Protein AF-A0A7C2F123-F1 (afdb_monomer)

Nearest PDB structures (foldseek):
  3g6s-assembly1_A  TM=5.477E-01  e=3.443E+00  Phocaeicola vulgatus ATCC 8482
  3lus-assembly1_A  TM=4.271E-01  e=5.851E+00  Vibrio cholerae O1 biovar El Tor str. N16961
  7qf6-assembly1_F  TM=5.229E-01  e=8.836E+00  Aspergillus fumigatus
  8h9p-assembly1_O  TM=1.910E-01  e=2.027E+00  Homo sapiens
  1xrh-assembly1_B  TM=2.991E-01  e=5.851E+00  Escherichia coli

Foldseek 3Di:
DPDDDPPDWDDDDDDPVLVVLLCVLQVDPLSSVLLVVLCRVCVVAEDEDDSLQSSLCCLAFRSADDVVDRHYYGDPVSSVLCVVPVVCVVVVNDDDPLPNSRNQFQDDPLLVLVLVVLVVVPDPPSSVVVSVLVNADLQLSVQVSVVLVVQLVVCLVPLAKAKEKEWADPVDPQGEIEIEIEHSAPDVVVQVVVQVVVQLLRCQVSQHQ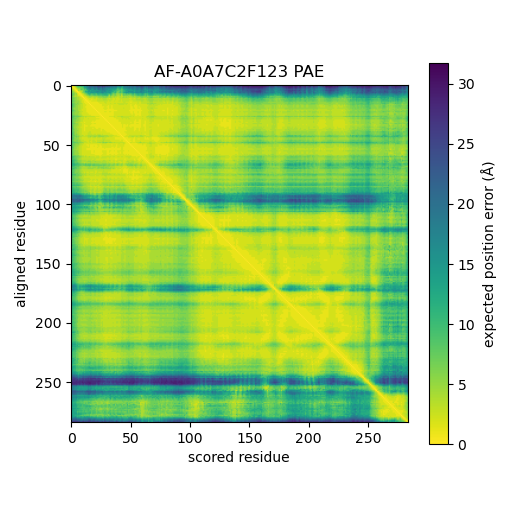KYKYFYYYNPDPGSGDDIDIDRHHHDDDPVSVVVNVVVPVDPRYHYDYSGDDFDQQDQPSRRSRHGVVVGNVPPD

pLDDT: mean 87.36, std 10.75, range [43.34, 97.25]

Solvent-accessible surface area (backbone atoms only — not comparable to full-atom values): 16331 Å² total; per-residue (Å²): 130,86,85,76,58,94,89,57,78,54,86,83,86,71,55,75,65,48,50,52,51,49,46,65,77,29,66,50,69,66,56,36,51,46,49,52,50,39,52,36,76,36,54,88,32,52,45,60,96,47,69,56,27,54,50,28,38,34,52,64,72,45,80,64,89,56,92,92,52,86,61,45,77,57,62,69,67,31,29,51,61,44,56,65,45,54,51,32,56,77,71,71,48,87,69,66,73,93,71,40,69,54,80,38,30,73,55,45,72,61,50,50,49,46,52,49,45,52,67,70,63,70,51,87,65,49,68,60,56,52,48,59,60,68,69,46,51,47,52,33,48,51,51,51,37,54,48,53,54,52,40,49,53,47,18,64,73,71,60,39,66,36,50,40,33,30,54,36,48,86,90,44,92,71,26,47,24,39,32,41,40,28,36,54,47,85,50,67,67,62,46,50,56,51,46,54,52,51,40,54,46,50,29,59,78,56,61,18,26,28,35,43,28,39,27,26,42,52,85,56,90,58,87,47,77,44,79,45,79,44,74,64,66,62,71,93,47,72,70,58,50,63,68,42,55,75,62,77,76,49,95,79,69,45,78,44,76,55,71,65,87,78,55,57,80,41,70,30,64,39,38,63,76,38,35,19,60,74,41,82,69,59,79,120

Secondary structure (DSSP, 8-state):
-----TTSPPPP---HHHHHHHHHH--SHHHHHHHHHHHHHTTTTEE-SSHHHHHHHHHHH-S---TT-S-EEPPTHHHHHHHHHHHHHHTT----GGG-TTTTSS--HHHHHHHHHHHHHT-TTHHHHHHHHHTS-HHHHHHHHHHHHHHHHHHHHH---EEEEEPPPTTSSS-EEEEEEE-SS--HHHHHHHHHHHHHHHHHHTT-SEEEEEEE-TT-SSS-SEEEEE-PPP---HHHHHHHTTTS-STT-EE--S-----TTSBPTTSSSSBGGGTGGG--

Structure (mmCIF, N/CA/C/O backbone):
data_AF-A0A7C2F123-F1
#
_entry.id   AF-A0A7C2F123-F1
#
loop_
_atom_site.group_PDB
_atom_site.id
_atom_site.type_symbol
_atom_site.label_atom_id
_atom_site.label_alt_id
_atom_site.label_comp_id
_atom_site.label_asym_id
_atom_site.label_entity_id
_atom_site.label_seq_id
_atom_site.pdbx_PDB_ins_code
_atom_site.Cartn_x
_atom_site.Cartn_y
_atom_site.Cartn_z
_atom_site.occupancy
_atom_site.B_iso_or_equiv
_atom_site.auth_seq_id
_atom_site.auth_comp_id
_atom_site.auth_asym_id
_atom_site.auth_atom_id
_atom_site.pdbx_PDB_model_num
ATOM 1 N N . MET A 1 1 ? 4.576 -19.840 -33.162 1.00 48.62 1 MET A N 1
ATOM 2 C CA . MET A 1 1 ? 4.520 -19.076 -31.897 1.00 48.62 1 MET A CA 1
ATOM 3 C C . MET A 1 1 ? 4.170 -20.064 -30.801 1.00 48.62 1 MET A C 1
ATOM 5 O O . MET A 1 1 ? 3.532 -21.056 -31.117 1.00 48.62 1 MET A O 1
ATOM 9 N N . LEU A 1 2 ? 4.642 -19.871 -29.570 1.00 56.56 2 LEU A N 1
ATOM 10 C CA . LEU A 1 2 ? 4.197 -20.704 -28.450 1.00 56.56 2 LEU A CA 1
ATOM 11 C C . LEU A 1 2 ? 2.730 -20.359 -28.162 1.00 56.56 2 LEU A C 1
ATOM 13 O O . LEU A 1 2 ? 2.435 -19.196 -27.891 1.00 56.56 2 LEU A O 1
ATOM 17 N N . ASP A 1 3 ? 1.831 -21.338 -28.258 1.00 66.44 3 ASP A N 1
ATOM 18 C CA . ASP A 1 3 ? 0.418 -21.150 -27.923 1.00 66.44 3 ASP A CA 1
ATOM 19 C C . ASP A 1 3 ? 0.284 -20.979 -26.407 1.00 66.44 3 ASP A C 1
ATOM 21 O O . ASP A 1 3 ? 0.512 -21.908 -25.628 1.00 66.44 3 ASP A O 1
ATOM 25 N N . LYS A 1 4 ? -0.052 -19.762 -25.978 1.00 73.31 4 LYS A N 1
ATOM 26 C CA . LYS A 1 4 ? -0.338 -19.447 -24.579 1.00 73.31 4 LYS A CA 1
ATOM 27 C C . LYS A 1 4 ? -1.780 -19.851 -24.267 1.00 73.31 4 LYS A C 1
ATOM 29 O O . LYS A 1 4 ? -2.702 -19.394 -24.930 1.00 73.31 4 LYS A O 1
ATOM 34 N N . GLN A 1 5 ? -1.980 -20.663 -23.231 1.00 75.19 5 GLN A N 1
ATOM 35 C CA . GLN A 1 5 ? -3.321 -20.912 -22.691 1.00 75.19 5 GLN A CA 1
ATOM 36 C C . GLN A 1 5 ? -3.832 -19.665 -21.951 1.00 75.19 5 GLN A C 1
ATOM 38 O O . GLN A 1 5 ? -3.055 -19.030 -21.237 1.00 75.19 5 GLN A O 1
ATOM 43 N N . ASP A 1 6 ? -5.131 -19.366 -22.044 1.00 71.81 6 ASP A N 1
ATOM 44 C CA . ASP A 1 6 ? -5.751 -18.147 -21.483 1.00 71.81 6 ASP A CA 1
ATOM 45 C C . ASP A 1 6 ? -5.426 -17.900 -19.996 1.00 71.81 6 ASP A C 1
ATOM 47 O O . ASP A 1 6 ? -5.279 -16.759 -19.566 1.00 71.81 6 ASP A O 1
ATOM 51 N N . ASN A 1 7 ? -5.245 -18.968 -19.211 1.00 73.62 7 ASN A N 1
ATOM 52 C CA . ASN A 1 7 ? -4.974 -18.888 -17.771 1.00 73.62 7 ASN A CA 1
ATOM 53 C C . ASN A 1 7 ? -3.483 -18.854 -17.395 1.00 73.62 7 ASN A C 1
ATOM 55 O O . ASN A 1 7 ? -3.158 -18.820 -16.207 1.00 73.62 7 ASN A O 1
ATOM 59 N N . GLN A 1 8 ? -2.558 -18.907 -18.356 1.00 77.56 8 GLN A N 1
ATOM 60 C CA . GLN A 1 8 ? -1.130 -18.842 -18.046 1.00 77.56 8 GLN A CA 1
ATOM 61 C C . GLN A 1 8 ? -0.659 -17.387 -17.905 1.00 77.56 8 GLN A C 1
ATOM 63 O O . GLN A 1 8 ? -1.069 -16.527 -18.687 1.00 77.56 8 GLN A O 1
ATOM 68 N N . PRO A 1 9 ? 0.223 -17.070 -16.940 1.00 79.12 9 PRO A N 1
ATOM 69 C CA . PRO A 1 9 ? 0.828 -15.746 -16.861 1.00 79.12 9 PRO A CA 1
ATOM 70 C C . PRO A 1 9 ? 1.669 -15.467 -18.109 1.00 79.12 9 PRO A C 1
ATOM 72 O O . PRO A 1 9 ? 2.116 -16.378 -18.806 1.00 79.12 9 PRO A O 1
ATOM 75 N N . PHE A 1 10 ? 1.873 -14.193 -18.432 1.00 83.62 10 PHE A N 1
ATOM 76 C CA . PHE A 1 10 ? 2.863 -13.845 -19.446 1.00 83.62 10 PHE A CA 1
ATOM 77 C C . PHE A 1 10 ? 4.285 -14.108 -18.929 1.00 83.62 10 PHE A C 1
ATOM 79 O O . PHE A 1 10 ? 4.543 -13.869 -17.746 1.00 83.62 10 PHE A O 1
ATOM 86 N N . PRO A 1 11 ? 5.212 -14.592 -19.777 1.00 86.12 11 PRO A N 1
ATOM 87 C CA . PRO A 1 11 ? 6.606 -14.712 -19.382 1.00 86.12 11 PRO A CA 1
ATOM 88 C C . PRO A 1 11 ? 7.208 -13.316 -19.222 1.00 86.12 11 PRO A C 1
ATOM 90 O O . PRO A 1 11 ? 7.059 -12.474 -20.102 1.00 86.12 11 PRO A O 1
ATOM 93 N N . LEU A 1 12 ? 7.920 -13.076 -18.124 1.00 90.31 12 LEU A N 1
ATOM 94 C CA . LEU A 1 12 ? 8.757 -11.889 -17.985 1.00 90.31 12 LEU A CA 1
ATOM 95 C C . LEU A 1 12 ? 10.155 -12.215 -18.516 1.00 90.31 12 LEU A C 1
ATOM 97 O O . LEU A 1 12 ? 10.804 -13.137 -18.021 1.00 90.31 12 LEU A O 1
ATOM 101 N N . VAL A 1 13 ? 10.603 -11.473 -19.525 1.00 89.81 13 VAL A N 1
ATOM 102 C CA . VAL A 1 13 ? 11.934 -11.628 -20.121 1.00 89.81 13 VAL A CA 1
ATOM 103 C C . VAL A 1 13 ? 12.786 -10.446 -19.684 1.00 89.81 13 VAL A C 1
ATOM 105 O O . VAL A 1 13 ? 12.429 -9.306 -19.955 1.00 89.81 13 VAL A O 1
ATOM 108 N N . LEU A 1 14 ? 13.893 -10.733 -19.002 1.00 93.75 14 LEU A N 1
ATOM 109 C CA . LEU A 1 14 ? 14.847 -9.742 -18.510 1.00 93.75 14 LEU A CA 1
ATOM 110 C C . LEU A 1 14 ? 16.245 -10.133 -18.969 1.00 93.75 14 LEU A C 1
ATOM 112 O O . LEU A 1 14 ? 16.623 -11.306 -18.880 1.00 93.75 14 LEU A O 1
ATOM 116 N N . THR A 1 15 ? 17.035 -9.158 -19.408 1.00 96.12 15 THR A N 1
ATOM 117 C CA . THR A 1 15 ? 18.483 -9.341 -19.482 1.00 96.12 15 THR A CA 1
ATOM 118 C C . THR A 1 15 ? 19.086 -9.302 -18.075 1.00 96.12 15 THR A C 1
ATOM 120 O O . THR A 1 15 ? 18.450 -8.883 -17.105 1.00 96.12 15 THR A O 1
ATOM 123 N N . ILE A 1 16 ? 20.348 -9.718 -17.946 1.00 96.31 16 ILE A N 1
ATOM 124 C CA . ILE A 1 16 ? 21.064 -9.599 -16.669 1.00 96.31 16 ILE A CA 1
ATOM 125 C C . ILE A 1 16 ? 21.223 -8.133 -16.229 1.00 96.31 16 ILE A C 1
ATOM 127 O O . ILE A 1 16 ? 21.225 -7.856 -15.033 1.00 96.31 16 ILE A O 1
ATOM 131 N N . PHE A 1 17 ? 21.300 -7.199 -17.183 1.00 94.75 17 PHE A N 1
ATOM 132 C CA . PHE A 1 17 ? 21.412 -5.766 -16.910 1.00 94.75 17 PHE A CA 1
ATOM 133 C C . PHE A 1 17 ? 20.086 -5.179 -16.422 1.00 94.75 17 PHE A C 1
ATOM 135 O O . PHE A 1 17 ? 20.077 -4.417 -15.458 1.00 94.75 17 PHE A O 1
ATOM 142 N N . ASP A 1 18 ? 18.964 -5.599 -17.014 1.00 96.25 18 ASP A N 1
ATOM 143 C CA . ASP A 1 18 ? 17.636 -5.217 -16.521 1.00 96.25 18 ASP A CA 1
ATOM 144 C C . ASP A 1 18 ? 17.446 -5.705 -15.086 1.00 96.25 18 ASP A C 1
ATOM 146 O O . ASP A 1 18 ? 17.005 -4.954 -14.221 1.00 96.25 18 ASP A O 1
ATOM 150 N N . LEU A 1 19 ? 17.839 -6.953 -14.805 1.00 96.06 19 LEU A N 1
ATOM 151 C CA . LEU A 1 19 ? 17.753 -7.512 -13.461 1.00 96.06 19 LEU A CA 1
ATOM 152 C C . LEU A 1 19 ? 18.608 -6.729 -12.452 1.00 96.06 19 LEU A C 1
ATOM 154 O O . LEU A 1 19 ? 18.144 -6.498 -11.336 1.00 96.06 19 LEU A O 1
ATOM 158 N N . GLU A 1 20 ? 19.817 -6.299 -12.833 1.00 95.44 20 GLU A N 1
ATOM 159 C CA . GLU A 1 20 ? 20.672 -5.441 -11.999 1.00 95.44 20 GLU A CA 1
ATOM 160 C C . GLU A 1 20 ? 19.972 -4.114 -11.673 1.00 95.44 20 GLU A C 1
ATOM 162 O O . GLU A 1 20 ? 19.911 -3.731 -10.505 1.00 95.44 20 GLU A O 1
ATOM 167 N N . LEU A 1 21 ? 19.385 -3.443 -12.670 1.00 95.38 21 LEU A N 1
ATOM 168 C CA . LEU A 1 21 ? 18.669 -2.179 -12.471 1.00 95.38 21 LEU A CA 1
ATOM 169 C C . LEU A 1 21 ? 17.415 -2.352 -11.607 1.00 95.38 21 LEU A C 1
ATOM 171 O O . LEU A 1 21 ? 17.203 -1.589 -10.662 1.00 95.38 21 LEU A O 1
ATOM 175 N N . VAL A 1 22 ? 16.594 -3.367 -11.886 1.00 96.31 22 VAL A N 1
ATOM 176 C CA . VAL A 1 22 ? 15.377 -3.645 -11.110 1.00 96.31 22 VAL A CA 1
ATOM 177 C C . VAL A 1 22 ? 15.744 -3.948 -9.655 1.00 96.31 22 VAL A C 1
ATOM 179 O O . VAL A 1 22 ? 15.134 -3.383 -8.752 1.00 96.31 22 VAL A O 1
ATOM 182 N N . ALA A 1 23 ? 16.766 -4.773 -9.408 1.00 95.38 23 ALA A N 1
ATOM 183 C CA . ALA A 1 23 ? 17.226 -5.088 -8.055 1.00 95.38 23 ALA A CA 1
ATOM 184 C C . ALA A 1 23 ? 17.880 -3.889 -7.343 1.00 95.38 23 ALA A C 1
ATOM 186 O O . ALA A 1 23 ? 17.787 -3.781 -6.121 1.00 95.38 23 ALA A O 1
ATOM 187 N N . HIS A 1 24 ? 18.522 -2.983 -8.088 1.00 93.19 24 HIS A N 1
ATOM 188 C CA . HIS A 1 24 ? 19.093 -1.748 -7.544 1.00 93.19 24 HIS A CA 1
ATOM 189 C C . HIS A 1 24 ? 18.006 -0.804 -7.024 1.00 93.19 24 HIS A C 1
ATOM 191 O O . HIS A 1 24 ? 18.084 -0.339 -5.888 1.00 93.19 24 HIS A O 1
ATOM 197 N N . TYR A 1 25 ? 16.979 -0.538 -7.836 1.00 93.00 25 TYR A N 1
ATOM 198 C CA . TYR A 1 25 ? 15.919 0.413 -7.484 1.00 93.00 25 TYR A CA 1
ATOM 199 C C . TYR A 1 25 ? 14.821 -0.179 -6.598 1.00 93.00 25 TYR A C 1
ATOM 201 O O . TYR A 1 25 ? 14.231 0.540 -5.794 1.00 93.00 25 TYR A O 1
ATOM 209 N N . LEU A 1 26 ? 14.542 -1.475 -6.734 1.00 94.44 26 LEU A N 1
ATOM 210 C CA . LEU A 1 26 ? 13.543 -2.208 -5.958 1.00 94.44 26 LEU A CA 1
ATOM 211 C C . LEU A 1 26 ? 14.253 -3.227 -5.064 1.00 94.44 26 LEU A C 1
ATOM 213 O O . LEU A 1 26 ? 14.091 -4.438 -5.199 1.00 94.44 26 LEU A O 1
ATOM 217 N N . ASN A 1 27 ? 15.093 -2.715 -4.168 1.00 92.06 27 ASN A N 1
ATOM 218 C CA . ASN A 1 27 ? 15.935 -3.528 -3.291 1.00 92.06 27 ASN A CA 1
ATOM 219 C C . ASN A 1 27 ? 15.152 -4.256 -2.182 1.00 92.06 27 ASN A C 1
ATOM 221 O O . ASN A 1 27 ? 15.641 -5.236 -1.617 1.00 92.06 27 ASN A O 1
ATOM 225 N N . ASP A 1 28 ? 13.938 -3.802 -1.873 1.00 93.44 28 ASP A N 1
ATOM 226 C CA . ASP A 1 28 ? 13.006 -4.533 -1.030 1.00 93.44 28 ASP A CA 1
ATOM 227 C C . ASP A 1 28 ? 12.353 -5.675 -1.832 1.00 93.44 28 ASP A C 1
ATOM 229 O O . ASP A 1 28 ? 11.757 -5.430 -2.886 1.00 93.44 28 ASP A O 1
ATOM 233 N N . PRO A 1 29 ? 12.392 -6.928 -1.338 1.00 94.69 29 PRO A N 1
ATOM 234 C CA . PRO A 1 29 ? 11.840 -8.067 -2.066 1.00 94.69 29 PRO A CA 1
ATOM 235 C C . PRO A 1 29 ? 10.353 -7.932 -2.415 1.00 94.69 29 PRO A C 1
ATOM 237 O O . PRO A 1 29 ? 9.914 -8.485 -3.422 1.00 94.69 29 PRO A O 1
ATOM 240 N N . TYR A 1 30 ? 9.560 -7.216 -1.611 1.00 95.44 30 TYR A N 1
ATOM 241 C CA . TYR A 1 30 ? 8.138 -7.036 -1.894 1.00 95.44 30 TYR A CA 1
ATOM 242 C C . TYR A 1 30 ? 7.910 -5.998 -2.986 1.00 95.44 30 TYR A C 1
ATOM 244 O O . TYR A 1 30 ? 7.030 -6.209 -3.816 1.00 95.44 30 TYR A O 1
ATOM 252 N N . ASP A 1 31 ? 8.708 -4.932 -3.037 1.00 94.38 31 ASP A N 1
ATOM 253 C CA . ASP A 1 31 ? 8.674 -3.972 -4.145 1.00 94.38 31 ASP A CA 1
ATOM 254 C C . ASP A 1 31 ? 9.108 -4.634 -5.464 1.00 94.38 31 ASP A C 1
ATOM 256 O O . ASP A 1 31 ? 8.435 -4.473 -6.486 1.00 94.38 31 ASP A O 1
ATOM 260 N N . PHE A 1 32 ? 10.161 -5.463 -5.431 1.00 96.62 32 PHE A N 1
ATOM 261 C CA . PHE A 1 32 ? 10.601 -6.252 -6.586 1.00 96.62 32 PHE A CA 1
ATOM 262 C C . PHE A 1 32 ? 9.497 -7.195 -7.082 1.00 96.62 32 PHE A C 1
ATOM 264 O O . PHE A 1 32 ? 9.127 -7.185 -8.257 1.00 96.62 32 PHE A O 1
ATOM 271 N N . LEU A 1 33 ? 8.934 -8.015 -6.186 1.00 96.31 33 LEU A N 1
ATOM 272 C CA . LEU A 1 33 ? 7.890 -8.974 -6.552 1.00 96.31 33 LEU A CA 1
ATOM 273 C C . LEU A 1 33 ? 6.607 -8.270 -7.009 1.00 96.31 33 LEU A C 1
ATOM 275 O O . LEU A 1 33 ? 5.920 -8.772 -7.900 1.00 96.31 33 LEU A O 1
ATOM 279 N N . TYR A 1 34 ? 6.295 -7.105 -6.440 1.00 96.38 34 TYR A N 1
ATOM 280 C CA . TYR A 1 34 ? 5.177 -6.283 -6.883 1.00 96.38 34 TYR A CA 1
ATOM 281 C C . TYR A 1 34 ? 5.384 -5.804 -8.320 1.00 96.38 34 TYR A C 1
ATOM 283 O O . TYR A 1 34 ? 4.480 -5.940 -9.144 1.00 96.38 34 TYR A O 1
ATOM 291 N N . TYR A 1 35 ? 6.580 -5.314 -8.657 1.00 96.50 35 TYR A N 1
ATOM 292 C CA . TYR A 1 35 ? 6.923 -4.928 -10.025 1.00 96.50 35 TYR A CA 1
ATOM 293 C C . TYR A 1 35 ? 6.785 -6.092 -11.009 1.00 96.50 35 TYR A C 1
ATOM 295 O O . TYR A 1 35 ? 6.095 -5.956 -12.020 1.00 96.50 35 TYR A O 1
ATOM 303 N N . VAL A 1 36 ? 7.345 -7.260 -10.674 1.00 95.75 36 VAL A N 1
ATOM 304 C CA . VAL A 1 36 ? 7.207 -8.481 -11.484 1.00 95.75 36 VAL A CA 1
ATOM 305 C C . VAL A 1 36 ? 5.734 -8.835 -11.693 1.00 95.75 36 VAL A C 1
ATOM 307 O O . VAL A 1 36 ? 5.320 -9.096 -12.824 1.00 95.75 36 VAL A O 1
ATOM 310 N N . ARG A 1 37 ? 4.913 -8.783 -10.634 1.00 94.88 37 ARG A N 1
ATOM 311 C CA . ARG A 1 37 ? 3.468 -9.019 -10.738 1.00 94.88 37 ARG A CA 1
ATOM 312 C C . ARG A 1 37 ? 2.812 -8.031 -11.705 1.00 94.88 37 ARG A C 1
ATOM 314 O O . ARG A 1 37 ? 2.071 -8.468 -12.582 1.00 94.88 37 ARG A O 1
ATOM 321 N N . GLN A 1 38 ? 3.098 -6.730 -11.593 1.00 94.31 38 GLN A N 1
ATOM 322 C CA . GLN A 1 38 ? 2.532 -5.725 -12.501 1.00 94.31 38 GLN A CA 1
ATOM 323 C C . GLN A 1 38 ? 2.945 -5.976 -13.953 1.00 94.31 38 GLN A C 1
ATOM 325 O O . GLN A 1 38 ? 2.101 -5.911 -14.844 1.00 94.31 38 GLN A O 1
ATOM 330 N N . ARG A 1 39 ? 4.217 -6.303 -14.204 1.00 94.62 39 ARG A N 1
ATOM 331 C CA . ARG A 1 39 ? 4.719 -6.589 -15.553 1.00 94.62 39 ARG A CA 1
ATOM 332 C C . ARG A 1 39 ? 4.032 -7.789 -16.189 1.00 94.62 39 ARG A C 1
ATOM 334 O O . ARG A 1 39 ? 3.654 -7.713 -17.353 1.00 94.62 39 ARG A O 1
ATOM 341 N N . ILE A 1 40 ? 3.824 -8.857 -15.421 1.00 92.75 40 ILE A N 1
ATOM 342 C CA . ILE A 1 40 ? 3.130 -10.062 -15.886 1.00 92.75 40 ILE A CA 1
ATOM 343 C C . ILE A 1 40 ? 1.646 -9.777 -16.149 1.00 92.75 40 ILE A C 1
ATOM 345 O O . ILE A 1 40 ? 1.126 -10.189 -17.184 1.00 92.75 40 ILE A O 1
ATOM 349 N N . LEU A 1 41 ? 0.955 -9.086 -15.234 1.00 90.12 41 LEU A N 1
ATOM 350 C CA . LEU A 1 41 ? -0.487 -8.827 -15.346 1.00 90.12 41 LEU A CA 1
ATOM 351 C C . LEU A 1 41 ? -0.834 -7.798 -16.427 1.00 90.12 41 LEU A C 1
ATOM 353 O O . LEU A 1 41 ? -1.903 -7.877 -17.025 1.00 90.12 41 LEU A O 1
ATOM 357 N N . LEU A 1 42 ? 0.047 -6.826 -16.663 1.00 91.69 42 LEU A N 1
ATOM 358 C CA . LEU A 1 42 ? -0.219 -5.674 -17.528 1.00 91.69 42 LEU A CA 1
ATOM 359 C C . LEU A 1 42 ? 0.626 -5.683 -18.807 1.00 91.69 42 LEU A C 1
ATOM 361 O O . LEU A 1 42 ? 0.748 -4.648 -19.458 1.00 91.69 42 LEU A O 1
ATOM 365 N N . MET A 1 43 ? 1.186 -6.838 -19.183 1.00 89.31 43 MET A N 1
ATOM 366 C CA . MET A 1 43 ? 2.019 -6.983 -20.384 1.00 89.31 43 MET A CA 1
ATOM 367 C C . MET A 1 43 ? 1.302 -6.556 -21.674 1.00 89.31 43 MET A C 1
ATOM 369 O O . MET A 1 43 ? 1.908 -5.968 -22.573 1.00 89.31 43 MET A O 1
ATOM 373 N N . ASP A 1 44 ? 0.004 -6.837 -21.772 1.00 88.94 44 ASP A N 1
ATOM 374 C CA . ASP A 1 44 ? -0.788 -6.453 -22.941 1.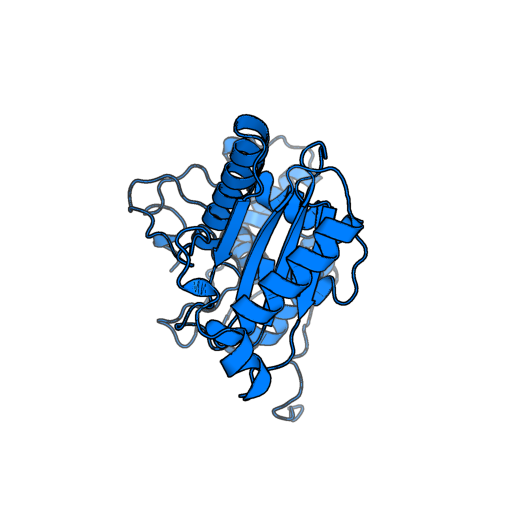00 88.94 44 ASP A CA 1
ATOM 375 C C . ASP A 1 44 ? -1.294 -5.014 -22.894 1.00 88.94 44 ASP A C 1
ATOM 377 O O . ASP A 1 44 ? -1.638 -4.458 -23.932 1.00 88.94 44 ASP A O 1
ATOM 381 N N . TYR A 1 45 ? -1.275 -4.399 -21.714 1.00 93.38 45 TYR A N 1
ATOM 382 C CA . TYR A 1 45 ? -1.802 -3.061 -21.487 1.00 93.38 45 TYR A CA 1
ATOM 383 C C . TYR A 1 45 ? -0.736 -1.975 -21.665 1.00 93.38 45 TYR A C 1
ATOM 385 O O . TYR A 1 45 ? -0.955 -1.009 -22.389 1.00 93.38 45 TYR A O 1
ATOM 393 N N . PHE A 1 46 ? 0.422 -2.128 -21.018 1.00 95.06 46 PHE A N 1
ATOM 394 C CA . PHE A 1 46 ? 1.543 -1.201 -21.160 1.00 95.06 46 PHE A CA 1
ATOM 395 C C . PHE A 1 46 ? 2.494 -1.680 -22.255 1.00 95.06 46 PHE A C 1
ATOM 397 O O . PHE A 1 46 ? 2.908 -2.839 -22.243 1.00 95.06 46 PHE A O 1
ATOM 404 N N . LYS A 1 47 ? 2.873 -0.781 -23.165 1.00 94.81 47 LYS A N 1
ATOM 405 C CA . LYS A 1 47 ? 3.822 -1.031 -24.254 1.00 94.81 47 LYS A CA 1
ATOM 406 C C . LYS A 1 47 ? 5.006 -0.078 -24.145 1.00 94.81 47 LYS A C 1
ATOM 408 O O . LYS A 1 47 ? 4.818 1.125 -24.042 1.00 94.81 47 LYS A O 1
ATOM 413 N N . ALA A 1 48 ? 6.208 -0.625 -24.165 1.00 95.06 48 ALA A N 1
ATOM 414 C CA . ALA A 1 48 ? 7.470 0.097 -24.207 1.00 95.06 48 ALA A CA 1
ATOM 415 C C . ALA A 1 48 ? 8.526 -0.787 -24.877 1.00 95.06 48 ALA A C 1
ATOM 417 O O . ALA A 1 48 ? 8.394 -2.017 -24.860 1.00 95.06 48 ALA A O 1
ATOM 418 N N . ASP A 1 49 ? 9.557 -0.153 -25.430 1.00 91.44 49 ASP A N 1
ATOM 419 C CA . ASP A 1 49 ? 10.588 -0.826 -26.226 1.00 91.44 49 ASP A CA 1
ATOM 420 C C . ASP A 1 49 ? 11.567 -1.643 -25.367 1.00 91.44 49 ASP A C 1
ATOM 422 O O . ASP A 1 49 ? 12.016 -2.710 -25.782 1.00 91.44 49 ASP A O 1
ATOM 426 N N . GLU A 1 50 ? 11.868 -1.173 -24.152 1.00 94.31 50 GLU A N 1
ATOM 427 C CA . GLU A 1 50 ? 12.890 -1.750 -23.271 1.00 94.31 50 GLU A CA 1
ATOM 428 C C . GLU A 1 50 ? 12.419 -1.810 -21.811 1.00 94.31 50 GLU A C 1
ATOM 430 O O . GLU A 1 50 ? 11.608 -0.992 -21.366 1.00 94.31 50 GLU A O 1
ATOM 435 N N . GLU A 1 51 ? 12.947 -2.758 -21.027 1.00 96.19 51 GLU A N 1
ATOM 436 C CA . GLU A 1 51 ? 12.535 -2.941 -19.628 1.00 96.19 51 GLU A CA 1
ATOM 437 C C . GLU A 1 51 ? 12.878 -1.730 -18.746 1.00 96.19 51 GLU A C 1
ATOM 439 O O . GLU A 1 51 ? 12.093 -1.365 -17.869 1.00 96.19 51 GLU A O 1
ATOM 444 N N . ILE A 1 52 ? 13.987 -1.039 -19.027 1.00 95.88 52 ILE A N 1
ATOM 445 C CA . ILE A 1 52 ? 14.358 0.210 -18.348 1.00 95.88 52 ILE A CA 1
ATOM 446 C C . ILE A 1 52 ? 13.264 1.288 -18.462 1.00 95.88 52 ILE A C 1
ATOM 448 O O . ILE A 1 52 ? 13.042 2.039 -17.514 1.00 95.88 52 ILE A O 1
ATOM 452 N N . VAL A 1 53 ? 12.514 1.326 -19.571 1.00 96.25 53 VAL A N 1
ATOM 453 C CA . VAL A 1 53 ? 11.398 2.265 -19.760 1.00 96.25 53 VAL A CA 1
ATOM 454 C C . VAL A 1 53 ? 10.229 1.898 -18.837 1.00 96.25 53 VAL A C 1
ATOM 456 O O . VAL A 1 53 ? 9.683 2.770 -18.155 1.00 96.25 53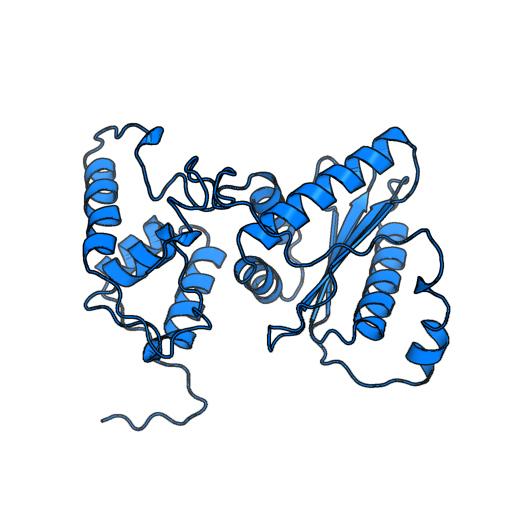 VAL A O 1
ATOM 459 N N . TYR A 1 54 ? 9.881 0.608 -18.741 1.00 96.88 54 TYR A N 1
ATOM 460 C CA . TYR A 1 54 ? 8.854 0.132 -17.804 1.00 96.88 54 TYR A CA 1
ATOM 461 C C . TYR A 1 54 ? 9.247 0.383 -16.344 1.00 96.88 54 TYR A C 1
ATOM 463 O O . TYR A 1 54 ? 8.406 0.815 -15.550 1.00 96.88 54 TYR A O 1
ATOM 471 N N . LEU A 1 55 ? 10.512 0.144 -15.986 1.00 96.44 55 LEU A N 1
ATOM 472 C CA . LEU A 1 55 ? 11.025 0.389 -14.641 1.00 96.44 55 LEU A CA 1
ATOM 473 C C . LEU A 1 55 ? 10.994 1.884 -14.312 1.00 96.44 55 LEU A C 1
ATOM 475 O O . LEU A 1 55 ? 10.485 2.264 -13.258 1.00 96.44 55 LEU A O 1
ATOM 479 N N . GLY A 1 56 ? 11.457 2.741 -15.225 1.00 95.00 56 GLY A N 1
ATOM 480 C CA . GLY A 1 56 ? 11.427 4.195 -15.057 1.00 95.00 56 GLY A CA 1
ATOM 481 C C . GLY A 1 56 ? 10.006 4.716 -14.852 1.00 95.00 56 GLY A C 1
ATOM 482 O O . GLY A 1 56 ? 9.745 5.480 -13.918 1.00 95.00 56 GLY A O 1
ATOM 483 N N . TYR A 1 57 ? 9.053 4.222 -15.645 1.00 94.25 57 TYR A N 1
ATOM 484 C CA . TYR A 1 57 ? 7.639 4.545 -15.472 1.00 94.25 57 TYR A CA 1
ATOM 485 C C . TYR A 1 57 ? 7.079 4.020 -14.149 1.00 94.25 57 TYR A C 1
ATOM 487 O O . TYR A 1 57 ? 6.324 4.716 -13.472 1.00 94.25 57 TYR A O 1
ATOM 495 N N . HIS A 1 58 ? 7.460 2.813 -13.725 1.00 94.06 58 HIS A N 1
ATOM 496 C CA . HIS A 1 58 ? 7.036 2.273 -12.436 1.00 94.06 58 HIS A CA 1
ATOM 497 C C . HIS A 1 58 ? 7.528 3.124 -11.258 1.00 94.06 58 HIS A C 1
ATOM 499 O O . HIS A 1 58 ? 6.775 3.363 -10.311 1.00 94.06 58 HIS A O 1
ATOM 505 N N . LEU A 1 59 ? 8.778 3.578 -11.303 1.00 92.12 59 LEU A N 1
ATOM 506 C CA . LEU A 1 59 ? 9.365 4.422 -10.265 1.00 92.12 59 LEU A CA 1
ATOM 507 C C . LEU A 1 59 ? 8.706 5.805 -10.233 1.00 92.12 59 LEU A C 1
ATOM 509 O O . LEU A 1 59 ? 8.403 6.323 -9.157 1.00 92.12 59 LEU A O 1
ATOM 513 N N . ASP A 1 60 ? 8.405 6.373 -11.401 1.00 88.44 60 ASP A N 1
ATOM 514 C CA . ASP A 1 60 ? 7.759 7.677 -11.492 1.00 88.44 60 ASP A CA 1
ATOM 515 C C . ASP A 1 60 ? 6.262 7.610 -11.137 1.00 88.44 60 ASP A C 1
ATOM 517 O O . ASP A 1 60 ? 5.785 8.292 -10.227 1.00 88.44 60 ASP A O 1
ATOM 521 N N . SER A 1 61 ? 5.502 6.769 -11.829 1.00 85.88 61 SER A N 1
ATOM 522 C CA . SER A 1 61 ? 4.036 6.809 -11.848 1.00 85.88 61 SER A CA 1
ATOM 523 C C . SER A 1 61 ? 3.349 5.521 -11.379 1.00 85.88 61 SER A C 1
ATOM 525 O O . SER A 1 61 ? 2.138 5.541 -11.177 1.00 85.88 61 SER A O 1
ATOM 527 N N . LYS A 1 62 ? 4.115 4.452 -11.104 1.00 88.75 62 LYS A N 1
ATOM 528 C CA . LYS A 1 62 ? 3.642 3.071 -10.888 1.00 88.75 62 LYS A CA 1
ATOM 529 C C . LYS A 1 62 ? 2.921 2.516 -12.123 1.00 88.75 62 LYS A C 1
ATOM 531 O O . LYS A 1 62 ? 2.206 3.203 -12.842 1.00 88.75 62 LYS A O 1
ATOM 536 N N . LEU A 1 63 ? 3.109 1.223 -12.383 1.00 92.00 63 LEU A N 1
ATOM 537 C CA . LEU A 1 63 ? 2.411 0.519 -13.466 1.00 92.00 63 LEU A CA 1
ATOM 538 C C . LEU A 1 63 ? 0.979 0.188 -13.024 1.00 92.00 63 LEU A C 1
ATOM 540 O O . LEU A 1 63 ? 0.673 -0.963 -12.725 1.00 92.00 63 LEU A O 1
ATOM 544 N N . TRP A 1 64 ? 0.115 1.195 -12.933 1.00 88.56 64 TRP A N 1
ATOM 545 C CA . TRP A 1 64 ? -1.305 1.041 -12.612 1.00 88.56 64 TRP A CA 1
ATOM 546 C C . TRP A 1 64 ? -2.167 1.254 -13.845 1.00 88.56 64 TRP A C 1
ATOM 548 O O . TRP A 1 64 ? -1.928 2.175 -14.621 1.00 88.56 64 TRP A O 1
ATOM 558 N N . LYS A 1 65 ? -3.192 0.417 -14.021 1.00 86.31 65 LYS A N 1
ATOM 559 C CA . LYS A 1 65 ? -4.118 0.561 -15.145 1.00 86.31 65 LYS A CA 1
ATOM 560 C C . LYS A 1 65 ? -4.801 1.931 -15.083 1.00 86.31 65 LYS A C 1
ATOM 562 O O . LYS A 1 65 ? -5.283 2.329 -14.024 1.00 86.31 65 LYS A O 1
ATOM 567 N N . LEU A 1 66 ? -4.860 2.623 -16.218 1.00 85.62 66 LEU A N 1
ATOM 568 C CA . LEU A 1 66 ? -5.565 3.893 -16.350 1.00 85.62 66 LEU A CA 1
ATOM 569 C C . LEU A 1 66 ? -6.978 3.582 -16.872 1.00 85.62 66 LEU A C 1
ATOM 571 O O . LEU A 1 66 ? -7.100 3.108 -17.997 1.00 85.62 66 LEU A O 1
ATOM 575 N N . PRO A 1 67 ? -8.051 3.791 -16.086 1.00 77.56 67 PRO A N 1
ATOM 576 C CA . PRO A 1 67 ? -9.389 3.304 -16.444 1.00 77.56 67 PRO A CA 1
ATOM 577 C C . PRO A 1 67 ? -9.951 3.852 -17.762 1.00 77.56 67 PRO A C 1
ATOM 579 O O . PRO A 1 67 ? -10.836 3.236 -18.343 1.00 77.56 67 PRO A O 1
ATOM 582 N N . GLU A 1 68 ? -9.459 5.007 -18.213 1.00 84.62 68 GLU A N 1
ATOM 583 C CA . GLU A 1 68 ? -9.931 5.703 -19.416 1.00 84.62 68 GLU A CA 1
ATOM 584 C C . GLU A 1 68 ? -9.278 5.202 -20.714 1.00 84.62 68 GLU A C 1
ATOM 586 O O . GLU A 1 68 ? -9.647 5.658 -21.794 1.00 84.62 68 GLU A O 1
ATOM 591 N N . TYR A 1 69 ? -8.320 4.274 -20.624 1.00 87.88 69 TYR A N 1
ATOM 592 C CA . TYR A 1 69 ? -7.545 3.797 -21.765 1.00 87.88 69 TYR A CA 1
ATOM 593 C C . TYR A 1 69 ? -7.571 2.269 -21.844 1.00 87.88 69 TYR A C 1
ATOM 595 O O . TYR A 1 69 ? -7.581 1.576 -20.828 1.00 87.88 69 TYR A O 1
ATOM 603 N N . ASP A 1 70 ? -7.542 1.740 -23.067 1.00 90.25 70 ASP A N 1
ATOM 604 C CA . ASP A 1 70 ? -7.455 0.295 -23.320 1.00 90.25 70 ASP A CA 1
ATOM 605 C C . ASP A 1 70 ? -6.003 -0.201 -23.379 1.00 90.25 70 ASP A C 1
ATOM 607 O O . ASP A 1 70 ? -5.722 -1.363 -23.087 1.00 90.25 70 ASP A O 1
ATOM 611 N N . MET A 1 71 ? -5.079 0.692 -23.739 1.00 92.56 71 MET A N 1
ATOM 612 C CA . MET A 1 71 ? -3.646 0.445 -23.860 1.00 92.56 71 MET A CA 1
ATOM 613 C C . MET A 1 71 ? -2.883 1.754 -23.626 1.00 92.56 71 MET A C 1
ATOM 615 O O . MET A 1 71 ? -3.390 2.833 -23.933 1.00 92.56 71 MET A O 1
ATOM 619 N N . VAL A 1 72 ? -1.656 1.662 -23.114 1.00 94.44 72 VAL A N 1
ATOM 620 C CA . VAL A 1 72 ? -0.759 2.802 -22.887 1.00 94.44 72 VAL A CA 1
ATOM 621 C C . VAL A 1 72 ? 0.604 2.506 -23.501 1.00 94.44 72 VAL A C 1
ATOM 623 O O . VAL A 1 72 ? 1.236 1.509 -23.155 1.00 94.44 72 VAL A O 1
ATOM 626 N N . SER A 1 73 ? 1.072 3.387 -24.385 1.00 95.44 73 SER A N 1
ATOM 627 C CA . SER A 1 73 ? 2.461 3.391 -24.851 1.00 95.44 73 SER A CA 1
ATOM 628 C C . SER A 1 73 ? 3.283 4.293 -23.938 1.00 95.44 73 SER A C 1
ATOM 630 O O . SER A 1 73 ? 2.926 5.450 -23.748 1.00 95.44 73 SER A O 1
ATOM 632 N N . ILE A 1 74 ? 4.363 3.772 -23.370 1.00 95.44 74 ILE A N 1
ATOM 633 C CA . ILE A 1 74 ? 5.242 4.498 -22.457 1.00 95.44 74 ILE A CA 1
ATOM 634 C C . ILE A 1 74 ? 6.373 5.128 -23.271 1.00 95.44 74 ILE A C 1
ATOM 636 O O . ILE A 1 74 ? 7.064 4.437 -24.019 1.00 95.44 74 ILE A O 1
ATOM 640 N N . ASP A 1 75 ? 6.562 6.436 -23.113 1.00 94.12 75 ASP A N 1
ATOM 641 C CA . ASP A 1 75 ? 7.616 7.186 -23.794 1.00 94.12 75 ASP A CA 1
ATOM 642 C C . ASP A 1 75 ? 9.020 6.794 -23.295 1.00 94.12 75 ASP A C 1
ATOM 644 O O . ASP A 1 75 ? 9.240 6.536 -22.108 1.00 94.12 75 ASP A O 1
ATOM 648 N N . THR A 1 76 ? 10.006 6.786 -24.190 1.00 93.88 76 THR A N 1
ATOM 649 C CA . THR A 1 76 ? 11.388 6.408 -23.861 1.00 93.88 76 THR A CA 1
ATOM 650 C C . THR A 1 76 ? 12.069 7.383 -22.897 1.00 93.88 76 THR A C 1
ATOM 652 O O . THR A 1 76 ? 13.036 7.006 -22.235 1.00 93.88 76 THR A O 1
ATOM 655 N N . HIS A 1 77 ? 11.546 8.603 -22.717 1.00 92.00 77 HIS A N 1
ATOM 656 C CA . HIS A 1 77 ? 12.032 9.558 -21.719 1.00 92.00 77 HIS A CA 1
ATOM 657 C C . HIS A 1 77 ? 12.074 8.976 -20.296 1.00 92.00 77 HIS A C 1
ATOM 659 O O . HIS A 1 77 ? 12.949 9.345 -19.512 1.00 92.00 77 HIS A O 1
ATOM 665 N N . TYR A 1 78 ? 11.198 8.024 -19.953 1.00 93.31 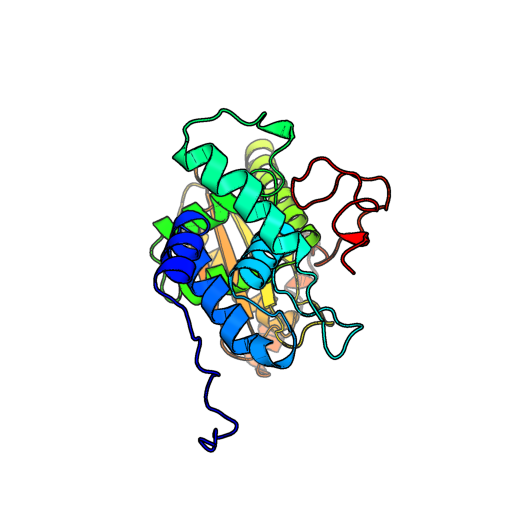78 TYR A N 1
ATOM 666 C CA . TYR A 1 78 ? 11.239 7.384 -18.635 1.00 93.31 78 TYR A CA 1
ATOM 667 C C . TYR A 1 78 ? 12.543 6.607 -18.377 1.00 93.31 78 TYR A C 1
ATOM 669 O O . TYR A 1 78 ? 12.967 6.530 -17.224 1.00 93.31 78 TYR A O 1
ATOM 677 N N . ALA A 1 79 ? 13.229 6.109 -19.415 1.00 93.62 79 ALA A N 1
ATOM 678 C CA . ALA A 1 79 ? 14.557 5.504 -19.271 1.00 93.62 79 ALA A CA 1
ATOM 679 C C . ALA A 1 79 ? 15.622 6.531 -18.856 1.00 93.62 79 ALA A C 1
ATOM 681 O O . ALA A 1 79 ? 16.485 6.238 -18.030 1.00 93.62 79 ALA A O 1
ATOM 682 N N . GLN A 1 80 ? 15.506 7.774 -19.337 1.00 90.25 80 GLN A N 1
ATOM 683 C CA . GLN A 1 80 ? 16.454 8.850 -19.025 1.00 90.25 80 GLN A CA 1
ATOM 684 C C . GLN A 1 80 ? 16.472 9.190 -17.528 1.00 90.25 80 GLN A C 1
ATOM 686 O O . GLN A 1 80 ? 17.498 9.636 -17.008 1.00 90.25 80 GLN A O 1
ATOM 691 N N . LEU A 1 81 ? 15.356 8.958 -16.820 1.00 88.50 81 LEU A N 1
ATOM 692 C CA . LEU A 1 81 ? 15.283 9.106 -15.363 1.00 88.50 81 LEU A CA 1
ATOM 693 C C . LEU A 1 81 ? 16.263 8.160 -14.663 1.00 88.50 81 LEU A C 1
ATOM 695 O O . LEU A 1 81 ? 16.900 8.553 -13.687 1.00 88.50 81 LEU A O 1
ATOM 699 N N . ILE A 1 82 ? 16.391 6.933 -15.172 1.00 91.75 82 ILE A N 1
ATOM 700 C CA . ILE A 1 82 ? 17.316 5.928 -14.653 1.00 91.75 82 ILE A CA 1
ATOM 701 C C . ILE A 1 82 ? 18.736 6.236 -15.115 1.00 91.75 82 ILE A C 1
ATOM 703 O O . ILE A 1 82 ? 19.621 6.301 -14.269 1.00 91.75 82 ILE A O 1
ATOM 707 N N . ASP A 1 83 ? 18.966 6.510 -16.401 1.00 88.88 83 ASP A N 1
ATOM 708 C CA . ASP A 1 83 ? 20.315 6.783 -16.922 1.00 88.88 83 ASP A CA 1
ATOM 709 C C . ASP A 1 83 ? 20.997 7.944 -16.189 1.00 88.88 83 ASP A C 1
ATOM 711 O O . ASP A 1 83 ? 22.135 7.832 -15.724 1.00 88.88 83 ASP A O 1
ATOM 715 N N . SER A 1 84 ? 20.282 9.059 -16.014 1.00 84.69 84 SER A N 1
ATOM 716 C CA . SER A 1 84 ? 20.827 10.227 -15.320 1.00 84.69 84 SER A CA 1
ATOM 717 C C . SER A 1 84 ? 21.139 9.939 -13.851 1.00 84.69 84 SER A C 1
ATOM 719 O O . SER A 1 84 ? 22.018 10.583 -13.276 1.00 84.69 84 SER A O 1
ATOM 721 N N . ASN A 1 85 ? 20.413 9.017 -13.223 1.00 86.81 85 ASN A N 1
ATOM 722 C CA . ASN A 1 85 ? 20.490 8.740 -11.795 1.00 86.81 85 ASN A CA 1
ATOM 723 C C . ASN A 1 85 ? 21.496 7.624 -11.478 1.00 86.81 85 ASN A C 1
ATOM 725 O O . ASN A 1 85 ? 22.430 7.828 -10.701 1.00 86.81 85 ASN A O 1
ATOM 729 N N . TYR A 1 86 ? 21.340 6.466 -12.115 1.00 88.75 86 TYR A N 1
ATOM 730 C CA . TYR A 1 86 ? 22.117 5.256 -11.878 1.00 88.75 86 TYR A CA 1
ATOM 731 C C . TYR A 1 86 ? 23.609 5.458 -12.155 1.00 88.75 86 TYR A C 1
ATOM 733 O O . TYR A 1 86 ? 24.457 5.124 -11.322 1.00 88.75 86 TYR A O 1
ATOM 741 N N . TYR A 1 87 ? 23.953 6.056 -13.300 1.00 85.19 87 TYR A N 1
ATOM 742 C CA . TYR A 1 87 ? 25.355 6.262 -13.664 1.00 85.19 87 TYR A CA 1
ATOM 743 C C . TYR A 1 87 ? 26.023 7.340 -12.811 1.00 85.19 87 TYR A C 1
ATOM 745 O O . TYR A 1 87 ? 27.167 7.153 -12.396 1.00 85.19 87 TYR A O 1
ATOM 753 N N . SER A 1 88 ? 25.305 8.410 -12.458 1.00 84.56 88 SER A N 1
ATOM 754 C CA . SER A 1 88 ? 25.781 9.401 -11.485 1.00 84.56 88 SER A CA 1
ATOM 755 C C . SER A 1 88 ? 26.136 8.744 -10.148 1.00 84.56 88 SER A C 1
ATOM 757 O O . SER A 1 88 ? 27.225 8.972 -9.621 1.00 84.56 88 SER A O 1
ATOM 759 N N . GLN A 1 89 ? 25.282 7.842 -9.647 1.00 83.31 89 GLN A N 1
ATOM 760 C CA . GLN A 1 89 ? 25.544 7.079 -8.420 1.00 83.31 89 GLN A CA 1
ATOM 761 C C . GLN A 1 89 ? 26.756 6.146 -8.559 1.00 83.31 89 GLN A C 1
ATOM 763 O O . GLN A 1 89 ? 27.632 6.158 -7.690 1.00 83.31 89 GLN A O 1
ATOM 768 N N . LYS A 1 90 ? 26.868 5.376 -9.654 1.00 85.50 90 LYS A N 1
ATOM 769 C CA . LYS A 1 90 ? 28.038 4.504 -9.890 1.00 85.50 90 LYS A CA 1
ATOM 770 C C . LYS A 1 90 ? 29.347 5.285 -10.002 1.00 85.50 90 LYS A C 1
ATOM 772 O O . LYS A 1 90 ? 30.381 4.802 -9.540 1.00 85.50 90 LYS A O 1
ATOM 777 N N . LEU A 1 91 ? 29.306 6.488 -10.570 1.00 87.50 91 LEU A N 1
ATOM 778 C CA . LEU A 1 91 ? 30.456 7.386 -10.691 1.00 87.50 91 LEU A CA 1
ATOM 779 C C . LEU A 1 91 ? 30.724 8.211 -9.422 1.00 87.50 91 LEU A C 1
ATOM 781 O O . LEU A 1 91 ? 31.698 8.961 -9.392 1.00 87.50 91 LEU A O 1
ATOM 785 N N . LYS A 1 92 ? 29.904 8.058 -8.369 1.00 84.75 92 LYS A N 1
ATOM 786 C CA . LYS A 1 92 ? 29.978 8.827 -7.113 1.00 84.75 92 LYS A CA 1
ATOM 787 C C . LYS A 1 92 ? 29.883 10.342 -7.334 1.00 84.75 92 LYS A C 1
ATOM 789 O O . LYS A 1 92 ? 30.533 11.120 -6.640 1.00 84.75 92 LYS A O 1
ATOM 794 N N . ILE A 1 93 ? 29.075 10.747 -8.309 1.00 80.50 93 ILE A N 1
ATOM 795 C CA . ILE A 1 93 ? 28.723 12.142 -8.560 1.00 80.50 93 ILE A CA 1
ATOM 796 C C . ILE A 1 93 ? 27.499 12.461 -7.701 1.00 80.50 93 ILE A C 1
ATOM 798 O O . ILE A 1 93 ? 26.458 11.817 -7.833 1.00 80.50 93 ILE A O 1
ATOM 802 N N . GLU A 1 94 ? 27.622 13.446 -6.812 1.00 70.56 94 GLU A N 1
ATOM 803 C CA . GLU A 1 94 ? 26.498 13.911 -6.000 1.00 70.56 94 GLU A CA 1
ATOM 804 C C . GLU A 1 94 ? 25.493 14.663 -6.879 1.00 70.56 94 GLU A C 1
ATOM 806 O O . GLU A 1 94 ? 25.793 15.721 -7.435 1.00 70.56 94 GLU A O 1
ATOM 811 N N . LEU A 1 95 ? 24.286 14.114 -7.000 1.00 67.81 95 LEU A N 1
ATOM 812 C CA . LEU A 1 95 ? 23.145 14.838 -7.547 1.00 67.81 95 LEU A CA 1
ATOM 813 C C . LEU A 1 95 ? 22.425 15.558 -6.399 1.00 67.81 95 LEU A C 1
ATOM 815 O O . LEU A 1 95 ? 22.265 14.965 -5.330 1.00 67.81 95 LEU A O 1
ATOM 819 N N . PRO A 1 96 ? 21.956 16.805 -6.586 1.00 68.88 96 PRO A N 1
ATOM 820 C CA . PRO A 1 96 ? 21.136 17.466 -5.581 1.00 68.88 96 PRO A CA 1
ATOM 821 C C . PRO A 1 96 ? 19.891 16.626 -5.278 1.00 68.88 96 PRO A C 1
ATOM 823 O O . PRO A 1 96 ? 19.087 16.369 -6.177 1.00 68.88 96 PRO A O 1
ATOM 826 N N . ASP A 1 97 ? 19.707 16.239 -4.014 1.00 64.81 97 ASP A N 1
ATOM 827 C CA . ASP A 1 97 ? 18.605 15.368 -3.582 1.00 64.81 97 ASP A CA 1
ATOM 828 C C . ASP A 1 97 ? 17.229 15.907 -4.000 1.00 64.81 97 ASP A C 1
ATOM 830 O O . ASP A 1 97 ? 16.371 15.136 -4.409 1.00 64.81 97 ASP A O 1
ATOM 834 N N . GLU A 1 98 ? 17.023 17.229 -3.986 1.00 61.75 98 GLU A N 1
ATOM 835 C CA . GLU A 1 98 ? 15.760 17.868 -4.397 1.00 61.75 98 GLU A CA 1
ATOM 836 C C . GLU A 1 98 ? 15.415 17.679 -5.885 1.00 61.75 98 GLU A C 1
ATOM 838 O O . GLU A 1 98 ? 14.265 17.863 -6.289 1.00 61.75 98 GLU A O 1
ATOM 843 N N . SER A 1 99 ? 16.405 17.325 -6.706 1.00 61.03 99 SER A N 1
ATOM 844 C CA . SER A 1 99 ? 16.247 17.145 -8.149 1.00 61.03 99 SER A CA 1
ATOM 845 C C . SER A 1 99 ? 16.030 15.694 -8.565 1.00 61.03 99 SER A C 1
ATOM 847 O O . SER A 1 99 ? 15.658 15.471 -9.713 1.00 61.03 99 SER A O 1
ATOM 849 N N . ASP A 1 100 ? 16.207 14.725 -7.657 1.00 72.62 100 ASP A N 1
ATOM 850 C CA . ASP A 1 100 ? 16.059 13.304 -7.972 1.00 72.62 100 ASP A CA 1
ATOM 851 C C . ASP A 1 100 ? 14.565 12.941 -8.130 1.00 72.62 100 ASP A C 1
ATOM 853 O O . ASP A 1 100 ? 13.812 12.919 -7.143 1.00 72.62 100 ASP A O 1
ATOM 857 N N . PRO A 1 101 ? 14.092 12.670 -9.361 1.00 68.38 101 PRO A N 1
ATOM 858 C CA . PRO A 1 101 ? 12.684 12.390 -9.612 1.00 68.38 101 PRO A CA 1
ATOM 859 C C . PRO A 1 101 ? 12.265 11.000 -9.118 1.00 68.38 101 PRO A C 1
ATOM 861 O O . PRO A 1 101 ? 11.070 10.771 -8.940 1.00 68.38 101 PRO A O 1
ATOM 864 N N . ILE A 1 102 ? 13.219 10.097 -8.877 1.00 79.69 102 ILE A N 1
ATOM 865 C CA . ILE A 1 102 ? 12.980 8.726 -8.426 1.00 79.69 102 ILE A CA 1
ATOM 866 C C . ILE A 1 102 ? 12.949 8.692 -6.897 1.00 79.69 102 ILE A C 1
ATOM 868 O O . ILE A 1 102 ? 11.953 8.271 -6.309 1.00 79.69 102 ILE A O 1
ATOM 872 N N . LYS A 1 103 ? 13.997 9.200 -6.236 1.00 76.19 103 LYS A N 1
ATOM 873 C CA . LYS A 1 103 ? 14.143 9.135 -4.768 1.00 76.19 103 LYS A CA 1
ATOM 874 C C . LYS A 1 103 ? 12.989 9.811 -4.024 1.00 76.19 103 LYS A C 1
ATOM 876 O O . LYS A 1 103 ? 12.541 9.318 -2.989 1.00 76.19 103 LYS A O 1
ATOM 881 N N . ASN A 1 104 ? 12.479 10.918 -4.560 1.00 73.06 104 ASN A N 1
ATOM 882 C CA . ASN A 1 104 ? 11.460 11.734 -3.896 1.00 73.06 104 ASN A CA 1
ATOM 883 C C . ASN A 1 104 ? 10.016 11.297 -4.173 1.00 73.06 104 ASN A C 1
ATOM 885 O O . ASN A 1 104 ? 9.079 11.916 -3.658 1.00 73.06 104 ASN A O 1
ATOM 889 N N . ARG A 1 105 ? 9.797 10.270 -5.001 1.00 80.88 105 ARG A N 1
ATOM 890 C CA . ARG A 1 105 ? 8.449 9.785 -5.301 1.00 80.88 105 ARG A CA 1
ATOM 891 C C . ARG A 1 105 ? 8.031 8.622 -4.416 1.00 80.88 105 ARG A C 1
ATOM 893 O O . ARG A 1 105 ? 8.834 7.829 -3.947 1.00 80.88 105 ARG A O 1
ATOM 900 N N . TRP A 1 106 ? 6.723 8.563 -4.185 1.00 80.19 106 TRP A N 1
ATOM 901 C CA . TRP A 1 106 ? 6.020 7.582 -3.359 1.00 80.19 106 TRP A CA 1
ATOM 902 C C . TRP A 1 106 ? 6.477 7.542 -1.897 1.00 80.19 106 TRP A C 1
ATOM 904 O O . TRP A 1 106 ? 6.263 6.549 -1.211 1.00 80.19 106 TRP A O 1
ATOM 914 N N . GLN A 1 107 ? 7.046 8.648 -1.410 1.00 79.38 107 GLN A N 1
ATOM 915 C CA . GLN A 1 107 ? 7.500 8.780 -0.030 1.00 79.38 107 GLN A CA 1
ATOM 916 C C . GLN A 1 107 ? 6.353 9.224 0.888 1.00 79.38 107 GLN A C 1
ATOM 918 O O . GLN A 1 107 ? 5.939 10.385 0.877 1.00 79.38 107 GLN A O 1
ATOM 923 N N . ASP A 1 108 ? 5.862 8.294 1.705 1.00 85.12 108 ASP A N 1
ATOM 924 C CA . ASP A 1 108 ? 5.006 8.552 2.867 1.00 85.12 108 ASP A CA 1
ATOM 925 C C . ASP A 1 108 ? 5.580 7.765 4.052 1.00 85.12 108 ASP A C 1
ATOM 927 O O . ASP A 1 108 ? 5.447 6.545 4.116 1.00 85.12 108 ASP A O 1
ATOM 931 N N . ASP A 1 109 ? 6.230 8.463 4.990 1.00 89.19 109 ASP A N 1
ATOM 932 C CA . ASP A 1 109 ? 6.868 7.846 6.163 1.00 89.19 109 ASP A CA 1
ATOM 933 C C . ASP A 1 109 ? 5.886 6.997 6.981 1.00 89.19 109 ASP A C 1
ATOM 935 O O . ASP A 1 109 ? 6.219 5.901 7.422 1.00 89.19 109 ASP A O 1
ATOM 939 N N . THR A 1 110 ? 4.643 7.456 7.137 1.00 91.25 110 THR A N 1
ATOM 940 C CA . THR A 1 110 ? 3.636 6.730 7.919 1.00 91.25 110 THR A CA 1
ATOM 941 C C . THR A 1 110 ? 3.218 5.450 7.204 1.00 91.25 110 THR A C 1
ATOM 943 O O . THR A 1 110 ? 3.138 4.391 7.829 1.00 91.25 110 THR A O 1
ATOM 946 N N . PHE A 1 111 ? 3.007 5.521 5.889 1.00 92.69 111 PHE A N 1
ATOM 947 C CA . PHE A 1 111 ? 2.685 4.350 5.076 1.00 92.69 111 PHE A CA 1
ATOM 948 C C . PHE A 1 111 ? 3.855 3.357 5.005 1.00 92.69 111 PHE A C 1
ATOM 950 O O . PHE A 1 111 ? 3.658 2.147 5.126 1.00 92.69 111 PHE A O 1
ATOM 957 N N . ASN A 1 112 ? 5.083 3.860 4.875 1.00 92.44 112 ASN A N 1
ATOM 958 C CA . ASN A 1 112 ? 6.297 3.048 4.866 1.00 92.44 112 ASN A CA 1
ATOM 959 C C . ASN A 1 112 ? 6.493 2.347 6.214 1.00 92.44 112 ASN A C 1
ATOM 961 O O . ASN A 1 112 ? 6.767 1.148 6.254 1.00 92.44 112 ASN A O 1
ATOM 965 N N . ARG A 1 113 ? 6.267 3.053 7.328 1.00 93.94 113 ARG A N 1
ATOM 966 C CA . ARG A 1 113 ? 6.263 2.462 8.672 1.00 93.94 113 ARG A CA 1
ATOM 967 C C . ARG A 1 113 ? 5.186 1.395 8.818 1.00 93.94 113 ARG A C 1
ATOM 969 O O . ARG A 1 113 ? 5.487 0.337 9.356 1.00 93.94 113 ARG A O 1
ATOM 976 N N . LEU A 1 114 ? 3.977 1.619 8.295 1.00 95.12 114 LEU A N 1
ATOM 977 C CA . LEU A 1 114 ? 2.920 0.602 8.278 1.00 95.12 114 LEU A CA 1
ATOM 978 C C . LEU A 1 114 ? 3.386 -0.662 7.548 1.00 95.12 114 LEU A C 1
ATOM 980 O O . LEU A 1 114 ? 3.313 -1.754 8.107 1.00 95.12 114 LEU A O 1
ATOM 984 N N . CYS A 1 115 ? 3.922 -0.512 6.335 1.00 94.88 115 CYS A N 1
ATOM 985 C CA . CYS A 1 115 ? 4.442 -1.633 5.555 1.00 94.88 115 CYS A CA 1
ATOM 986 C C . CYS A 1 115 ? 5.579 -2.356 6.292 1.00 94.88 115 CYS A C 1
ATOM 988 O O . CYS A 1 115 ? 5.596 -3.584 6.339 1.00 94.88 115 CYS A O 1
ATOM 990 N N . ASN A 1 116 ? 6.497 -1.622 6.922 1.00 94.00 116 ASN A N 1
ATOM 991 C CA . ASN A 1 116 ? 7.615 -2.199 7.669 1.00 94.00 116 ASN A CA 1
ATOM 992 C C . ASN A 1 116 ? 7.166 -2.939 8.937 1.00 94.00 116 ASN A C 1
ATOM 994 O O . ASN A 1 116 ? 7.699 -4.011 9.237 1.00 94.00 116 ASN A O 1
ATOM 998 N N . SER A 1 117 ? 6.157 -2.434 9.650 1.00 93.88 117 SER A N 1
ATOM 999 C CA . SER A 1 117 ? 5.562 -3.147 10.785 1.00 93.88 117 SER A CA 1
ATOM 1000 C C . SER A 1 117 ? 4.866 -4.434 10.324 1.00 93.88 117 SER A C 1
ATOM 1002 O O . SER A 1 117 ? 5.032 -5.467 10.967 1.00 93.88 117 SER A O 1
ATOM 1004 N N . ILE A 1 118 ? 4.183 -4.432 9.168 1.00 94.50 118 ILE A N 1
ATOM 1005 C CA . ILE A 1 118 ? 3.613 -5.655 8.571 1.00 94.50 118 ILE A CA 1
ATOM 1006 C C . ILE A 1 118 ? 4.725 -6.661 8.243 1.00 94.50 118 ILE A C 1
ATOM 1008 O O . ILE A 1 118 ? 4.645 -7.808 8.682 1.00 94.50 118 ILE A O 1
ATOM 1012 N N . LYS A 1 119 ? 5.782 -6.221 7.537 1.00 93.50 119 LYS A N 1
ATOM 1013 C CA . LYS A 1 119 ? 6.976 -7.025 7.191 1.00 93.50 119 LYS A CA 1
ATOM 1014 C C . LYS A 1 119 ? 7.589 -7.691 8.428 1.00 93.50 119 LYS A C 1
ATOM 1016 O O . LYS A 1 119 ? 7.935 -8.872 8.395 1.00 93.50 119 LYS A O 1
ATOM 1021 N N . SER A 1 120 ? 7.665 -6.948 9.529 1.00 89.94 120 SER A N 1
ATOM 1022 C CA . SER A 1 120 ? 8.237 -7.408 10.798 1.00 89.94 120 SER A CA 1
ATOM 1023 C C . SER A 1 120 ? 7.317 -8.355 11.575 1.00 89.94 120 SER A C 1
ATOM 1025 O O . SER A 1 120 ? 7.810 -9.247 12.263 1.00 89.94 120 SER A O 1
ATOM 1027 N N . ALA A 1 121 ? 5.995 -8.214 11.434 1.00 83.69 121 ALA A N 1
ATOM 1028 C CA . ALA A 1 121 ? 5.005 -9.042 12.123 1.00 83.69 121 ALA A CA 1
ATOM 1029 C C . ALA A 1 121 ? 4.943 -10.498 11.615 1.00 83.69 121 ALA A C 1
ATOM 1031 O O . ALA A 1 121 ? 4.347 -11.342 12.280 1.00 83.69 121 ALA A O 1
ATOM 1032 N N . LYS A 1 122 ? 5.554 -10.811 10.457 1.00 77.62 122 LYS A N 1
ATOM 1033 C CA . LYS A 1 122 ? 5.633 -12.170 9.868 1.00 77.62 122 LYS A CA 1
ATOM 1034 C C . LYS A 1 122 ? 4.282 -12.898 9.794 1.00 77.62 122 LYS A C 1
ATOM 1036 O O . LYS A 1 122 ? 4.196 -14.107 10.006 1.00 77.62 122 LYS A O 1
ATOM 1041 N N . VAL A 1 123 ? 3.222 -12.159 9.486 1.00 83.06 123 VAL A N 1
ATOM 1042 C CA . VAL A 1 123 ? 1.872 -12.719 9.379 1.00 83.06 123 VAL A CA 1
ATOM 1043 C C . VAL A 1 123 ? 1.726 -13.615 8.140 1.00 83.06 123 VAL A C 1
ATOM 1045 O O . VAL A 1 123 ? 2.395 -13.385 7.128 1.00 83.06 123 VAL A O 1
ATOM 1048 N N . PRO A 1 124 ? 0.847 -14.634 8.164 1.00 87.94 124 PRO A N 1
ATOM 1049 C CA . PRO A 1 124 ? 0.519 -15.396 6.964 1.00 87.94 124 PRO A CA 1
ATOM 1050 C C . PRO A 1 124 ? 0.030 -14.477 5.839 1.00 87.94 124 PRO A C 1
ATOM 1052 O O . PRO A 1 124 ? -0.647 -13.484 6.095 1.00 87.94 124 PRO A O 1
ATOM 1055 N N . ARG A 1 125 ? 0.330 -14.837 4.584 1.00 92.19 125 ARG A N 1
ATOM 1056 C CA . ARG A 1 125 ? -0.087 -14.077 3.385 1.00 92.19 125 ARG A CA 1
ATOM 1057 C C . ARG A 1 125 ? 0.404 -12.624 3.352 1.00 92.19 125 ARG A C 1
ATOM 1059 O O . ARG A 1 125 ? -0.229 -11.757 2.759 1.00 92.19 125 ARG A O 1
ATOM 1066 N N . ILE A 1 126 ? 1.564 -12.370 3.945 1.00 94.12 126 ILE A N 1
ATOM 1067 C CA . ILE A 1 126 ? 2.194 -11.049 3.977 1.00 94.12 126 ILE A CA 1
ATOM 1068 C C . ILE A 1 126 ? 2.344 -10.406 2.592 1.00 94.12 126 ILE A C 1
ATOM 1070 O O . ILE A 1 126 ? 2.065 -9.220 2.437 1.00 94.12 126 ILE A O 1
ATOM 1074 N N . THR A 1 127 ? 2.707 -11.199 1.579 1.00 94.62 127 THR A N 1
ATOM 1075 C CA . THR A 1 127 ? 2.830 -10.740 0.191 1.00 94.62 127 THR A CA 1
ATOM 1076 C C . THR A 1 127 ? 1.494 -10.237 -0.346 1.00 94.62 127 THR A C 1
ATOM 1078 O O . THR A 1 12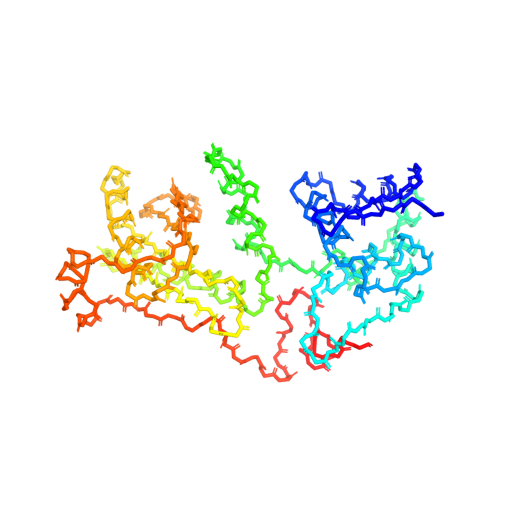7 ? 1.453 -9.146 -0.901 1.00 94.62 127 THR A O 1
ATOM 1081 N N . ASP A 1 128 ? 0.400 -10.974 -0.113 1.00 94.00 128 ASP A N 1
ATOM 1082 C CA . ASP A 1 128 ? -0.946 -10.571 -0.540 1.00 94.00 128 ASP A CA 1
ATOM 1083 C C . ASP A 1 128 ? -1.322 -9.224 0.101 1.00 94.00 128 ASP A C 1
ATOM 1085 O O . ASP A 1 128 ? -1.739 -8.297 -0.587 1.00 94.00 128 ASP A O 1
ATOM 1089 N N . ILE A 1 129 ? -1.119 -9.087 1.418 1.00 95.62 129 ILE A N 1
ATOM 1090 C CA . ILE A 1 129 ? -1.439 -7.865 2.175 1.00 95.62 129 ILE A CA 1
ATOM 1091 C C . ILE A 1 129 ? -0.665 -6.661 1.628 1.00 95.62 129 ILE A C 1
ATOM 1093 O O . ILE A 1 129 ? -1.258 -5.614 1.369 1.00 95.62 129 ILE A O 1
ATOM 1097 N N . LEU A 1 130 ? 0.652 -6.799 1.453 1.00 96.06 130 LEU A N 1
ATOM 1098 C CA . LEU A 1 130 ? 1.495 -5.718 0.944 1.00 96.06 130 LEU A CA 1
ATOM 1099 C C . LEU A 1 130 ? 1.124 -5.350 -0.490 1.00 96.06 130 LEU A C 1
ATOM 1101 O O . LEU A 1 130 ? 1.067 -4.171 -0.814 1.00 96.06 130 LEU A O 1
ATOM 1105 N N . PHE A 1 131 ? 0.796 -6.328 -1.327 1.00 94.94 131 PHE A N 1
ATOM 1106 C CA . PHE A 1 131 ? 0.364 -6.075 -2.695 1.00 94.94 131 PHE A CA 1
ATOM 1107 C C . PHE A 1 131 ? -0.952 -5.301 -2.759 1.00 94.94 131 PHE A C 1
ATOM 1109 O O . PHE A 1 131 ? -1.022 -4.312 -3.484 1.00 94.94 131 PHE A O 1
ATOM 1116 N N . TYR A 1 132 ? -1.944 -5.657 -1.938 1.00 93.75 132 TYR A N 1
ATOM 1117 C CA . TYR A 1 132 ? -3.176 -4.872 -1.822 1.00 93.75 132 TYR A CA 1
ATOM 1118 C C . TYR A 1 132 ? -2.911 -3.435 -1.369 1.00 93.75 132 TYR A C 1
ATOM 1120 O O . TYR A 1 132 ? -3.527 -2.504 -1.879 1.00 93.75 132 TYR A O 1
ATOM 1128 N N . LEU A 1 133 ? -1.976 -3.233 -0.435 1.00 93.25 133 LEU A N 1
ATOM 1129 C CA . LEU A 1 133 ? -1.552 -1.895 -0.020 1.00 93.25 133 LEU A CA 1
ATOM 1130 C C . LEU A 1 133 ? -0.835 -1.145 -1.151 1.00 93.25 133 LEU A C 1
ATOM 1132 O O . LEU A 1 133 ? -1.029 0.059 -1.321 1.00 93.25 133 LEU A O 1
ATOM 1136 N N . PHE A 1 134 ? -0.026 -1.841 -1.945 1.00 92.75 134 PHE A N 1
ATOM 1137 C CA . PHE A 1 134 ? 0.682 -1.261 -3.078 1.00 92.75 134 PHE A CA 1
ATOM 1138 C C . PHE A 1 134 ? -0.235 -0.950 -4.268 1.00 92.75 134 PHE A C 1
ATOM 1140 O O . PHE A 1 134 ? 0.073 -0.047 -5.041 1.00 92.75 134 PHE A O 1
ATOM 1147 N N . ASP A 1 135 ? -1.389 -1.598 -4.379 1.00 90.06 135 ASP A N 1
ATOM 1148 C CA . ASP A 1 135 ? -2.409 -1.269 -5.381 1.00 90.06 135 ASP A CA 1
ATOM 1149 C C . ASP A 1 135 ? -3.232 -0.022 -5.029 1.00 90.06 135 ASP A C 1
ATOM 1151 O O . ASP A 1 135 ? -3.933 0.526 -5.879 1.00 90.06 135 ASP A O 1
ATOM 1155 N N . LEU A 1 136 ? -3.125 0.478 -3.794 1.00 87.19 136 LEU A N 1
ATOM 1156 C CA . LEU A 1 136 ? -3.808 1.701 -3.388 1.00 87.19 136 LEU A CA 1
ATOM 1157 C C . LEU A 1 136 ? -3.244 2.931 -4.097 1.00 87.19 136 LEU A C 1
ATOM 1159 O O . LEU A 1 136 ? -2.027 3.151 -4.115 1.00 87.19 136 LEU A O 1
ATOM 1163 N N . SER A 1 137 ? -4.153 3.797 -4.551 1.00 82.75 137 SER A N 1
ATOM 1164 C CA . SER A 1 137 ? -3.816 5.118 -5.080 1.00 82.75 137 SER A CA 1
ATOM 1165 C C . SER A 1 137 ? -3.066 5.968 -4.044 1.00 82.75 137 SER A C 1
ATOM 1167 O O . SER A 1 137 ? -3.234 5.798 -2.831 1.00 82.75 137 SER A O 1
ATOM 1169 N N . GLY A 1 138 ? -2.271 6.938 -4.507 1.00 82.25 138 GLY A N 1
ATOM 1170 C CA . GLY A 1 138 ? -1.560 7.862 -3.614 1.00 82.25 138 GLY A CA 1
ATOM 1171 C C . GLY A 1 138 ? -2.490 8.597 -2.635 1.00 82.25 138 GLY A C 1
ATOM 1172 O O . GLY A 1 138 ? -2.158 8.740 -1.457 1.00 82.25 138 GLY A O 1
ATOM 1173 N N . ASP A 1 139 ? -3.674 9.008 -3.093 1.00 82.19 139 ASP A N 1
ATOM 1174 C CA . ASP A 1 139 ? -4.699 9.681 -2.284 1.00 82.19 139 ASP A CA 1
ATOM 1175 C C . ASP A 1 139 ? -5.202 8.767 -1.160 1.00 82.19 139 ASP A C 1
ATOM 1177 O O . ASP A 1 139 ? -5.291 9.186 -0.001 1.00 82.19 139 ASP A O 1
ATOM 1181 N N . THR A 1 140 ? -5.508 7.510 -1.496 1.00 85.12 140 THR A N 1
ATOM 1182 C CA . THR A 1 140 ? -6.002 6.506 -0.548 1.00 85.12 140 THR A CA 1
ATOM 1183 C C . THR A 1 140 ? -4.941 6.183 0.499 1.00 85.12 140 THR A C 1
ATOM 1185 O O . THR A 1 140 ? -5.246 6.207 1.692 1.00 85.12 140 THR A O 1
ATOM 1188 N N . ARG A 1 141 ? -3.685 5.964 0.080 1.00 88.50 141 ARG A N 1
ATOM 1189 C CA . ARG A 1 141 ? -2.553 5.726 0.994 1.00 88.50 141 ARG A CA 1
ATOM 1190 C C . ARG A 1 141 ? -2.407 6.865 1.996 1.00 88.50 141 ARG A C 1
ATOM 1192 O O . ARG A 1 141 ? -2.453 6.628 3.201 1.00 88.50 141 ARG A O 1
ATOM 1199 N N . LYS A 1 142 ? -2.349 8.107 1.504 1.00 87.75 142 LYS A N 1
ATOM 1200 C CA . LYS A 1 142 ? -2.242 9.303 2.347 1.00 87.75 142 LYS A CA 1
ATOM 1201 C C . LYS A 1 142 ? -3.420 9.428 3.313 1.00 87.75 142 LYS A C 1
ATOM 1203 O O . LYS A 1 142 ? -3.235 9.754 4.484 1.00 87.75 142 LYS A O 1
ATOM 1208 N N . ASN A 1 143 ? -4.642 9.173 2.845 1.00 88.25 143 ASN A N 1
ATOM 1209 C CA . ASN A 1 143 ? -5.828 9.231 3.693 1.00 88.25 143 ASN A CA 1
ATOM 1210 C C . ASN A 1 143 ? -5.776 8.178 4.812 1.00 88.25 143 ASN A C 1
ATOM 1212 O O . ASN A 1 143 ? -6.033 8.522 5.965 1.00 88.25 143 ASN A O 1
ATOM 1216 N N . ILE A 1 144 ? -5.391 6.933 4.506 1.00 91.00 144 ILE A N 1
ATOM 1217 C CA . ILE A 1 144 ? -5.207 5.871 5.507 1.00 91.00 144 ILE A CA 1
ATOM 1218 C C . ILE A 1 144 ? -4.140 6.282 6.527 1.00 91.00 144 ILE A C 1
ATOM 1220 O O . ILE A 1 144 ? -4.435 6.287 7.724 1.00 91.00 144 ILE A O 1
ATOM 1224 N N . SER A 1 145 ? -2.957 6.711 6.073 1.00 92.56 145 SER A N 1
ATOM 1225 C CA . SER A 1 145 ? -1.871 7.209 6.929 1.00 92.56 145 SER A CA 1
ATOM 1226 C C . SER A 1 145 ? -2.358 8.296 7.893 1.00 92.56 145 SER A C 1
ATOM 1228 O O . SER A 1 145 ? -2.180 8.200 9.110 1.00 92.56 145 SER A O 1
ATOM 1230 N N . GLU A 1 146 ? -3.053 9.312 7.373 1.00 92.62 146 GLU A N 1
ATOM 1231 C CA . GLU A 1 146 ? -3.591 10.401 8.187 1.00 92.62 146 GLU A CA 1
ATOM 1232 C C . GLU A 1 146 ? -4.625 9.920 9.214 1.00 92.62 146 GLU A C 1
ATOM 1234 O O . GLU A 1 146 ? -4.655 10.440 10.333 1.00 92.62 146 GLU A O 1
ATOM 1239 N N . GLN A 1 147 ? -5.510 8.982 8.856 1.00 93.25 147 GLN A N 1
ATOM 1240 C CA . GLN A 1 147 ? -6.508 8.474 9.800 1.00 93.25 147 GLN A CA 1
ATOM 1241 C C . GLN A 1 147 ? -5.877 7.610 10.890 1.00 93.25 147 GLN A C 1
ATOM 1243 O O . GLN A 1 147 ? -6.287 7.754 12.039 1.00 93.25 147 GLN A O 1
ATOM 1248 N N . ILE A 1 148 ? -4.874 6.784 10.575 1.00 94.56 148 ILE A N 1
ATOM 1249 C CA . ILE A 1 148 ? -4.139 5.985 11.569 1.00 94.56 148 ILE A CA 1
ATOM 1250 C C . ILE A 1 148 ? -3.543 6.902 12.640 1.00 94.56 148 ILE A C 1
ATOM 1252 O O . ILE A 1 148 ? -3.841 6.751 13.827 1.00 94.56 148 ILE A O 1
ATOM 1256 N N . VAL A 1 149 ? -2.792 7.925 12.220 1.00 94.25 149 VAL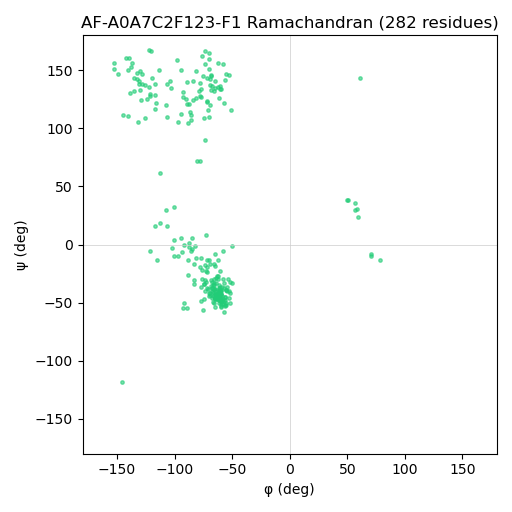 A N 1
ATOM 1257 C CA . VAL A 1 149 ? -2.160 8.884 13.142 1.00 94.25 149 VAL A CA 1
ATOM 1258 C C . VAL A 1 149 ? -3.209 9.636 13.964 1.00 94.25 149 VAL A C 1
ATOM 1260 O O . VAL A 1 149 ? -3.082 9.746 15.185 1.00 94.25 149 VAL A O 1
ATOM 1263 N N . LYS A 1 150 ? -4.284 10.123 13.327 1.00 94.12 150 LYS A N 1
ATOM 1264 C CA . LYS A 1 150 ? -5.385 10.813 14.026 1.00 94.12 150 LYS A CA 1
ATOM 1265 C C . LYS A 1 150 ? -6.053 9.909 15.061 1.00 94.12 150 LYS A C 1
ATOM 1267 O O . LYS A 1 150 ? -6.352 10.375 16.157 1.00 94.12 150 LYS A O 1
ATOM 1272 N N . CYS A 1 151 ? -6.298 8.646 14.721 1.00 93.69 151 CYS A N 1
ATOM 1273 C CA . CYS A 1 151 ? -6.976 7.687 15.585 1.00 93.69 151 CYS A CA 1
ATOM 1274 C C . CYS A 1 151 ? -6.124 7.371 16.821 1.00 93.69 151 CYS A C 1
ATOM 1276 O O . CYS A 1 151 ? -6.604 7.529 17.944 1.00 93.69 151 CYS A O 1
ATOM 1278 N N . LYS A 1 152 ? -4.839 7.048 16.623 1.00 93.56 152 LYS A N 1
ATOM 1279 C CA . LYS A 1 152 ? -3.895 6.753 17.710 1.00 93.56 152 LYS A CA 1
ATOM 1280 C C . LYS A 1 152 ? -3.678 7.948 18.643 1.00 93.56 152 LYS A C 1
ATOM 1282 O O . LYS A 1 152 ? -3.797 7.812 19.860 1.00 93.56 152 LYS A O 1
ATOM 1287 N N . ASN A 1 153 ? -3.468 9.145 18.088 1.00 94.31 153 ASN A N 1
ATOM 1288 C CA . ASN A 1 153 ? -3.324 10.368 18.885 1.00 94.31 153 ASN A CA 1
ATOM 1289 C C . ASN A 1 153 ? -4.582 10.680 19.701 1.00 94.31 153 ASN A C 1
ATOM 1291 O O . ASN A 1 153 ? -4.487 11.113 20.847 1.00 94.31 153 ASN A O 1
ATOM 1295 N N . LYS A 1 154 ? -5.771 10.436 19.142 1.00 94.44 154 LYS A N 1
ATOM 1296 C CA . LYS A 1 154 ? -7.023 10.659 19.863 1.00 94.44 154 LYS A CA 1
ATOM 1297 C C . LYS A 1 154 ? -7.166 9.713 21.058 1.00 94.44 154 LYS A C 1
ATOM 1299 O O . LYS A 1 154 ? -7.498 10.193 22.136 1.00 94.44 154 LYS A O 1
ATOM 1304 N N . THR A 1 155 ? -6.834 8.427 20.899 1.00 94.75 155 THR A N 1
ATOM 1305 C CA . THR A 1 155 ? -6.809 7.455 22.011 1.00 94.75 155 THR A CA 1
ATOM 1306 C C . THR A 1 155 ? -5.822 7.852 23.102 1.00 94.75 155 THR A C 1
ATOM 1308 O O . THR A 1 155 ? -6.128 7.721 24.288 1.00 94.75 155 THR A O 1
ATOM 1311 N N . LEU A 1 156 ? -4.651 8.372 22.725 1.00 93.62 156 LEU A N 1
ATOM 1312 C CA . LEU A 1 156 ? -3.673 8.880 23.687 1.00 93.62 156 LEU A CA 1
ATOM 1313 C C . LEU A 1 156 ? -4.233 10.054 24.504 1.00 93.62 156 LEU A C 1
ATOM 1315 O O . LEU A 1 156 ? -4.052 10.077 25.721 1.00 93.62 156 LEU A O 1
ATOM 1319 N N . LEU A 1 157 ? -4.939 10.982 23.850 1.00 94.94 157 LEU A N 1
ATOM 1320 C CA . LEU A 1 157 ? -5.470 12.202 24.464 1.00 94.94 157 LEU A CA 1
ATOM 1321 C C . LEU A 1 157 ? -6.691 11.964 25.361 1.00 94.94 157 LEU A C 1
ATOM 1323 O O . LEU A 1 157 ? -6.745 12.510 26.459 1.00 94.94 157 LEU A O 1
ATOM 1327 N N . ASP A 1 158 ? -7.681 11.191 24.905 1.00 95.69 158 ASP A N 1
ATOM 1328 C CA . ASP A 1 158 ? -8.954 11.027 25.627 1.00 95.69 158 ASP A CA 1
ATOM 1329 C C . ASP A 1 158 ? -9.078 9.707 26.400 1.00 95.69 158 ASP A C 1
ATOM 1331 O O . ASP A 1 158 ? -10.067 9.498 27.105 1.00 95.69 158 ASP A O 1
ATOM 1335 N N . ASN A 1 159 ? -8.069 8.834 26.292 1.00 94.69 159 ASN A N 1
ATOM 1336 C CA . ASN A 1 159 ? -8.021 7.515 26.917 1.00 94.69 159 ASN A CA 1
ATOM 1337 C C . ASN A 1 159 ? -9.208 6.605 26.546 1.00 94.69 159 ASN A C 1
ATOM 1339 O O . ASN A 1 159 ? -9.614 5.750 27.339 1.00 94.69 159 ASN A O 1
ATOM 1343 N N . LYS A 1 160 ? -9.774 6.778 25.346 1.00 95.19 160 LYS A N 1
ATOM 1344 C CA . LYS A 1 160 ? -10.846 5.936 24.802 1.00 95.19 160 LYS A CA 1
ATOM 1345 C C . LYS A 1 160 ? -10.360 5.145 23.593 1.00 95.19 160 LYS A C 1
ATOM 1347 O O . LYS A 1 160 ? -9.480 5.573 22.846 1.00 95.19 160 LYS A O 1
ATOM 1352 N N . MET A 1 161 ? -10.953 3.971 23.404 1.00 94.19 161 MET A N 1
ATOM 1353 C CA . MET A 1 161 ? -10.798 3.206 22.171 1.00 94.19 161 MET A CA 1
ATOM 1354 C C . MET A 1 161 ? -11.363 4.022 21.003 1.00 94.19 161 MET A C 1
ATOM 1356 O O . MET A 1 161 ? -12.464 4.568 21.108 1.00 94.19 161 MET A O 1
ATOM 1360 N N . HIS A 1 162 ? -10.631 4.067 19.892 1.00 94.88 162 HIS A N 1
ATOM 1361 C CA . HIS A 1 162 ? -11.131 4.616 18.633 1.00 94.88 162 HIS A CA 1
ATOM 1362 C C . HIS A 1 162 ? -10.868 3.633 17.501 1.00 94.88 162 HIS A C 1
ATOM 1364 O O . HIS A 1 162 ? -9.882 2.895 17.506 1.00 94.88 162 HIS A O 1
ATOM 1370 N N . ASP A 1 163 ? -11.753 3.661 16.516 1.00 95.00 163 ASP A N 1
ATOM 1371 C CA . ASP A 1 163 ? -11.630 2.898 15.288 1.00 95.00 163 ASP A CA 1
ATOM 1372 C C . ASP A 1 163 ? -12.076 3.731 14.085 1.00 95.00 163 ASP A C 1
ATOM 1374 O O . ASP A 1 163 ? -12.803 4.727 14.198 1.00 95.00 163 ASP A O 1
ATOM 1378 N N . PHE A 1 164 ? -11.631 3.307 12.910 1.00 94.44 164 PHE A N 1
ATOM 1379 C CA . PHE A 1 164 ? -12.233 3.715 11.654 1.00 94.44 164 PHE A CA 1
ATOM 1380 C C . PHE A 1 164 ? -12.244 2.546 10.678 1.00 94.44 164 PHE A C 1
ATOM 1382 O O . PHE A 1 164 ? -11.505 1.569 10.819 1.00 94.44 164 PHE A O 1
ATOM 1389 N N . SER A 1 165 ? -13.093 2.641 9.662 1.00 93.81 165 SER A N 1
ATOM 1390 C CA . SER A 1 165 ? -13.082 1.693 8.552 1.00 93.81 165 SER A CA 1
ATOM 1391 C C . SER A 1 165 ? -13.196 2.406 7.217 1.00 93.81 165 SER A C 1
ATOM 1393 O O . SER A 1 165 ? -13.919 3.397 7.090 1.00 93.81 165 SER A O 1
ATOM 1395 N N . VAL A 1 166 ? -12.484 1.876 6.230 1.00 92.31 166 VAL A N 1
ATOM 1396 C CA . VAL A 1 166 ? -12.571 2.277 4.828 1.00 92.31 166 VAL A CA 1
ATOM 1397 C C . VAL A 1 166 ? -13.308 1.151 4.102 1.00 92.31 166 VAL A C 1
ATOM 1399 O O . VAL A 1 166 ? -12.773 0.043 4.025 1.00 92.31 166 VAL A O 1
ATOM 1402 N N . PRO A 1 167 ? -14.552 1.367 3.646 1.00 90.69 167 PRO A N 1
ATOM 1403 C CA . PRO A 1 167 ? -15.280 0.352 2.900 1.00 90.69 167 PRO A CA 1
ATOM 1404 C C . PRO A 1 167 ? -14.657 0.166 1.506 1.00 90.69 167 PRO A C 1
ATOM 1406 O O . PRO A 1 167 ? -13.892 1.030 1.068 1.00 90.69 167 PRO A O 1
ATOM 1409 N N . PRO A 1 168 ? -14.995 -0.928 0.803 1.00 89.56 168 PRO A N 1
ATOM 1410 C CA . PRO A 1 168 ? -14.536 -1.154 -0.554 1.00 89.56 168 PRO A CA 1
ATOM 1411 C C . PRO A 1 168 ? -14.894 -0.015 -1.495 1.00 89.56 168 PRO A C 1
ATOM 1413 O O . PRO A 1 168 ? -15.991 0.539 -1.412 1.00 89.56 168 PRO A O 1
ATOM 1416 N N . ASP A 1 169 ? -13.976 0.297 -2.404 1.00 82.69 169 ASP A N 1
ATOM 1417 C CA . ASP A 1 169 ? -14.270 1.166 -3.534 1.00 82.69 169 ASP A CA 1
ATOM 1418 C C . ASP A 1 169 ? -15.159 0.412 -4.530 1.00 82.69 169 ASP A C 1
ATOM 1420 O O . ASP A 1 169 ? -14.801 -0.662 -5.010 1.00 82.69 169 ASP A O 1
ATOM 1424 N N . GLU A 1 170 ? -16.335 0.962 -4.827 1.00 74.06 170 GLU A N 1
ATOM 1425 C CA . GLU A 1 170 ? -17.289 0.360 -5.764 1.00 74.06 170 GLU A CA 1
ATOM 1426 C C . GLU A 1 170 ? -16.799 0.401 -7.219 1.00 74.06 170 GLU A C 1
ATOM 1428 O O . GLU A 1 170 ? -17.321 -0.331 -8.057 1.00 74.06 170 GLU A O 1
ATOM 1433 N N . SER A 1 171 ? -15.795 1.230 -7.526 1.00 69.19 171 SER A N 1
ATOM 1434 C CA . SER A 1 171 ? -15.208 1.341 -8.866 1.00 69.19 171 SER A CA 1
ATOM 1435 C C . SER A 1 171 ? -14.176 0.254 -9.188 1.00 69.19 171 SER A C 1
ATOM 1437 O O . SER A 1 171 ? -13.800 0.093 -10.350 1.00 69.19 171 SER A O 1
ATOM 1439 N N . HIS A 1 172 ? -13.739 -0.517 -8.189 1.00 69.75 172 HIS A N 1
ATOM 1440 C CA . HIS A 1 172 ? -12.766 -1.591 -8.358 1.00 69.75 172 HIS A CA 1
ATOM 1441 C C . HIS A 1 172 ? -13.435 -2.970 -8.315 1.00 69.75 172 HIS A C 1
ATOM 1443 O O . HIS A 1 172 ? -14.325 -3.235 -7.506 1.00 69.75 172 HIS A O 1
ATOM 1449 N N . SER A 1 173 ? -12.975 -3.881 -9.178 1.00 68.06 173 SER A N 1
ATOM 1450 C CA . SER A 1 173 ? -13.451 -5.271 -9.207 1.00 68.06 173 SER A CA 1
ATOM 1451 C C . SER A 1 173 ? -13.087 -6.038 -7.934 1.00 68.06 173 SER A C 1
ATOM 1453 O O . SER A 1 173 ? -13.861 -6.873 -7.471 1.00 68.06 173 SER A O 1
ATOM 1455 N N . GLU A 1 174 ? -11.921 -5.751 -7.354 1.00 77.50 174 GLU A N 1
ATOM 1456 C CA . GLU A 1 174 ? -11.493 -6.310 -6.077 1.00 77.50 174 GLU A CA 1
ATOM 1457 C C . GLU A 1 174 ? -12.000 -5.424 -4.939 1.00 77.50 174 GLU A C 1
ATOM 1459 O O . GLU A 1 174 ? -11.485 -4.337 -4.677 1.00 77.50 174 GLU A O 1
ATOM 1464 N N . ARG A 1 175 ? -13.046 -5.895 -4.253 1.00 89.50 175 ARG A N 1
ATOM 1465 C CA . ARG A 1 175 ? -13.743 -5.135 -3.211 1.00 89.50 175 ARG A CA 1
ATOM 1466 C C . ARG A 1 175 ? -12.987 -5.192 -1.882 1.00 89.50 175 ARG A C 1
ATOM 1468 O O . ARG A 1 175 ? -13.412 -5.866 -0.939 1.00 89.50 175 ARG A O 1
ATOM 1475 N N . LEU A 1 176 ? -11.858 -4.491 -1.831 1.00 93.31 176 LEU A N 1
ATOM 1476 C CA . LEU A 1 176 ? -10.951 -4.406 -0.689 1.00 93.31 176 LEU A CA 1
ATOM 1477 C C . LEU A 1 176 ? -11.387 -3.341 0.322 1.00 93.31 176 LEU A C 1
ATOM 1479 O O . LEU A 1 176 ? -11.472 -2.166 -0.018 1.00 93.31 176 LEU A O 1
ATOM 1483 N N . GLY A 1 177 ? -11.576 -3.729 1.582 1.00 94.31 177 GLY A N 1
ATOM 1484 C CA . GLY A 1 177 ? -11.792 -2.788 2.682 1.00 94.31 177 GLY A CA 1
ATOM 1485 C C . GLY A 1 177 ? -10.776 -2.908 3.815 1.00 94.31 177 GLY A C 1
ATOM 1486 O O . GLY A 1 177 ? -10.019 -3.878 3.919 1.00 94.31 177 GLY A O 1
ATOM 1487 N N . PHE A 1 178 ? -10.785 -1.900 4.685 1.00 95.31 178 PHE A N 1
ATOM 1488 C CA . PHE A 1 178 ? -9.848 -1.764 5.792 1.00 95.31 178 PHE A CA 1
ATOM 1489 C C . PHE A 1 178 ? -10.551 -1.426 7.097 1.00 95.31 178 PHE A C 1
ATOM 1491 O O . PHE A 1 178 ? -11.510 -0.650 7.123 1.00 95.31 178 PHE A O 1
ATOM 1498 N N . THR A 1 179 ? -9.999 -1.915 8.200 1.00 96.44 179 THR A N 1
ATOM 1499 C CA . THR A 1 179 ? -10.337 -1.447 9.545 1.00 96.44 179 THR A CA 1
ATOM 1500 C C . THR A 1 179 ? -9.063 -1.154 10.311 1.00 96.44 179 THR A C 1
ATOM 1502 O O . THR A 1 179 ? -8.119 -1.935 10.267 1.00 96.44 179 THR A O 1
ATOM 1505 N N . TYR A 1 180 ? -9.055 -0.049 11.046 1.00 97.12 180 TYR A N 1
ATOM 1506 C CA . TYR A 1 180 ? -8.037 0.232 12.045 1.00 97.12 180 TYR A CA 1
ATOM 1507 C C . TYR A 1 180 ? -8.706 0.429 13.400 1.00 97.12 180 TYR A C 1
ATOM 1509 O O . TYR A 1 180 ? -9.709 1.138 13.489 1.00 97.12 180 TYR A O 1
ATOM 1517 N N . ILE A 1 181 ? -8.138 -0.165 14.443 1.00 96.88 181 ILE A N 1
ATOM 1518 C CA . ILE A 1 181 ? -8.554 0.017 15.834 1.00 96.88 181 ILE A CA 1
ATOM 1519 C C . ILE A 1 181 ? -7.332 0.315 16.697 1.00 96.88 181 ILE A C 1
ATOM 1521 O O . ILE A 1 181 ? -6.272 -0.288 16.536 1.00 96.88 181 ILE A O 1
ATOM 1525 N N . THR A 1 182 ? -7.499 1.223 17.649 1.00 96.88 182 THR A N 1
ATOM 1526 C CA . THR A 1 182 ? -6.518 1.461 18.706 1.00 96.88 182 THR A CA 1
ATOM 1527 C C . THR A 1 182 ? -7.180 1.305 20.069 1.00 96.88 182 THR A C 1
ATOM 1529 O O . THR A 1 182 ? -8.193 1.950 20.361 1.00 96.88 182 THR A O 1
ATOM 1532 N N . LEU A 1 183 ? -6.620 0.436 20.912 1.00 96.62 183 LEU A N 1
ATOM 1533 C CA . LEU A 1 183 ? -7.109 0.243 22.275 1.00 96.62 183 LEU A CA 1
ATOM 1534 C C . LEU A 1 183 ? -6.573 1.311 23.213 1.00 96.62 183 LEU A C 1
ATOM 1536 O O . LEU A 1 183 ? -5.463 1.807 23.055 1.00 96.62 183 LEU A O 1
ATOM 1540 N N . ASN A 1 184 ? -7.367 1.629 24.231 1.00 94.75 184 ASN A N 1
ATOM 1541 C CA . ASN A 1 184 ? -6.953 2.449 25.366 1.00 94.75 184 ASN A CA 1
ATOM 1542 C C . ASN A 1 184 ? -6.255 1.642 26.479 1.00 94.75 184 ASN A C 1
ATOM 1544 O O . ASN A 1 184 ? -5.961 2.201 27.534 1.00 94.75 184 ASN A O 1
ATOM 1548 N N . SER A 1 185 ? -5.999 0.355 26.244 1.00 94.44 185 SER A N 1
ATOM 1549 C CA . SER A 1 185 ? -5.248 -0.563 27.099 1.00 94.44 185 SER A CA 1
ATOM 1550 C C . SER A 1 185 ? -4.040 -1.126 26.336 1.00 94.44 185 SER A C 1
ATOM 1552 O O . SER A 1 185 ? -3.962 -1.007 25.111 1.00 94.44 185 SER A O 1
ATOM 1554 N N . ASP A 1 186 ? -3.113 -1.758 27.061 1.00 94.44 186 ASP A N 1
ATOM 1555 C CA . ASP A 1 186 ? -1.964 -2.482 26.495 1.00 94.44 186 ASP A CA 1
ATOM 1556 C C . ASP A 1 186 ? -2.202 -4.006 26.460 1.00 94.44 186 ASP A C 1
ATOM 1558 O O . ASP A 1 186 ? -1.283 -4.806 26.625 1.00 94.44 186 ASP A O 1
ATOM 1562 N N . ASN A 1 187 ? -3.460 -4.426 26.278 1.00 96.00 187 ASN A N 1
ATOM 1563 C CA . ASN A 1 187 ? -3.848 -5.835 26.234 1.00 96.00 187 ASN A CA 1
ATOM 1564 C C . ASN A 1 187 ? -3.964 -6.329 24.783 1.00 96.00 187 ASN A C 1
ATOM 1566 O O . ASN A 1 187 ? -4.933 -6.029 24.086 1.00 96.00 187 ASN A O 1
ATOM 1570 N N . LEU A 1 188 ? -2.982 -7.118 24.337 1.00 95.12 188 LEU A N 1
ATOM 1571 C CA . LEU A 1 188 ? -2.947 -7.653 22.971 1.00 95.12 188 LEU A CA 1
ATOM 1572 C C . LEU A 1 188 ? -4.057 -8.676 22.683 1.00 95.12 188 LEU A C 1
ATOM 1574 O O . LEU A 1 188 ? -4.566 -8.700 21.567 1.00 95.12 188 LEU A O 1
ATOM 1578 N N . ASN A 1 189 ? -4.481 -9.467 23.672 1.00 96.38 189 ASN A N 1
ATOM 1579 C CA . ASN A 1 189 ? -5.570 -10.431 23.481 1.00 96.38 189 ASN A CA 1
ATOM 1580 C C . ASN A 1 189 ? -6.908 -9.700 23.292 1.00 96.38 189 ASN A C 1
ATOM 1582 O O . ASN A 1 189 ? -7.690 -10.030 22.405 1.00 96.38 189 ASN A O 1
ATOM 1586 N N . GLU A 1 190 ? -7.143 -8.644 24.079 1.00 96.81 190 GLU A N 1
ATOM 1587 C CA . GLU A 1 190 ? -8.311 -7.773 23.902 1.00 96.81 190 GLU A CA 1
ATOM 1588 C C . GLU A 1 190 ? -8.295 -7.094 22.521 1.00 96.81 190 GLU A C 1
ATOM 1590 O O . GLU A 1 190 ? -9.343 -6.940 21.885 1.00 96.81 190 GLU A O 1
ATOM 1595 N N . LEU A 1 191 ? -7.108 -6.689 22.049 1.00 97.06 191 LEU A N 1
ATOM 1596 C CA . LEU A 1 191 ? -6.935 -6.084 20.729 1.00 97.06 191 LEU A CA 1
ATOM 1597 C C . LEU A 1 191 ? -7.330 -7.068 19.630 1.00 97.06 191 LEU A C 1
ATOM 1599 O O . LEU A 1 191 ? -8.073 -6.686 18.726 1.00 97.06 191 LEU A O 1
ATOM 1603 N N . GLU A 1 192 ? -6.874 -8.315 19.730 1.00 96.06 192 GLU A N 1
ATOM 1604 C CA . GLU A 1 192 ? -7.187 -9.374 18.774 1.00 96.06 192 GLU A CA 1
ATOM 1605 C C . GLU A 1 192 ? -8.684 -9.639 18.680 1.00 96.06 192 GLU A C 1
ATOM 1607 O O . GLU A 1 192 ? -9.264 -9.551 17.594 1.00 96.06 192 GLU A O 1
ATOM 1612 N N . GLU A 1 193 ? -9.330 -9.892 19.820 1.00 96.00 193 GLU A N 1
ATOM 1613 C CA . GLU A 1 193 ? -10.759 -10.189 19.880 1.00 96.00 193 GLU A CA 1
ATOM 1614 C C . GLU A 1 193 ? -11.586 -9.060 19.256 1.00 96.00 193 GLU A C 1
ATOM 1616 O O . GLU A 1 193 ? -12.441 -9.296 18.395 1.00 96.00 193 GLU A O 1
ATOM 1621 N N . LYS A 1 194 ? -11.303 -7.808 19.637 1.00 95.38 194 LYS A N 1
ATOM 1622 C CA . LYS A 1 194 ? -12.027 -6.649 19.105 1.00 95.38 194 LYS A CA 1
ATOM 1623 C C . LYS A 1 194 ? -11.741 -6.445 17.621 1.00 95.38 194 LYS A C 1
ATOM 1625 O O . LYS A 1 194 ? -12.682 -6.220 16.858 1.00 95.38 194 LYS A O 1
ATOM 1630 N N . LEU A 1 195 ? -10.483 -6.542 17.188 1.00 96.44 195 LEU A N 1
ATOM 1631 C CA . LEU A 1 195 ? -10.111 -6.359 15.786 1.00 96.44 195 LEU A CA 1
ATOM 1632 C C . LEU A 1 195 ? -10.787 -7.400 14.887 1.00 96.44 195 LEU A C 1
ATOM 1634 O O . LEU A 1 195 ? -11.368 -7.026 13.866 1.00 96.44 195 LEU A O 1
ATOM 1638 N N . LEU A 1 196 ? -10.767 -8.678 15.274 1.00 95.62 196 LEU A N 1
ATOM 1639 C CA . LEU A 1 196 ? -11.413 -9.763 14.530 1.00 95.62 196 LEU A CA 1
ATOM 1640 C C . LEU A 1 196 ? -12.915 -9.525 14.379 1.00 95.62 196 LEU A C 1
ATOM 1642 O O . LEU A 1 196 ? -13.461 -9.636 13.277 1.00 95.62 196 LEU A O 1
ATOM 1646 N N . VAL A 1 197 ? -13.580 -9.158 15.474 1.00 93.06 197 VAL A N 1
ATOM 1647 C CA . VAL A 1 197 ? -15.021 -8.910 15.483 1.00 93.06 197 VAL A CA 1
ATOM 1648 C C . VAL A 1 197 ? -15.384 -7.703 14.610 1.00 93.06 197 VAL A C 1
ATOM 1650 O O . VAL A 1 197 ? -16.291 -7.805 13.778 1.00 93.06 197 VAL A O 1
ATOM 1653 N N . LEU A 1 198 ? -14.655 -6.585 14.727 1.00 93.19 198 LEU A N 1
ATOM 1654 C CA . LEU A 1 198 ? -14.886 -5.402 13.891 1.00 93.19 198 LEU A CA 1
ATOM 1655 C C . LEU A 1 198 ? -14.645 -5.708 12.408 1.00 93.19 198 LEU A C 1
ATOM 1657 O O . LEU A 1 198 ? -15.487 -5.360 11.579 1.00 93.19 198 LEU A O 1
ATOM 1661 N N . CYS A 1 199 ? -13.545 -6.387 12.066 1.00 95.12 199 CYS A N 1
ATOM 1662 C CA . CYS A 1 199 ? -13.231 -6.745 10.682 1.00 95.12 199 CYS A CA 1
ATOM 1663 C C . CYS A 1 199 ? -14.311 -7.639 10.075 1.00 95.12 199 CYS A C 1
ATOM 1665 O O . CYS A 1 199 ? -14.763 -7.385 8.961 1.00 95.12 199 CYS A O 1
ATOM 1667 N N . LYS A 1 200 ? -14.770 -8.658 10.814 1.00 93.44 200 LYS A N 1
ATOM 1668 C CA . LYS A 1 200 ? -15.822 -9.569 10.349 1.00 93.44 200 LYS A CA 1
ATOM 1669 C C . LYS A 1 200 ? -17.129 -8.823 10.081 1.00 93.44 200 LYS A C 1
ATOM 1671 O O . LYS A 1 200 ? -17.709 -8.978 9.008 1.00 93.44 200 LYS A O 1
ATOM 1676 N N . ALA A 1 201 ? -17.557 -7.977 11.019 1.00 91.38 201 ALA A N 1
ATOM 1677 C CA . ALA A 1 201 ? -18.779 -7.191 10.881 1.00 91.38 201 ALA A CA 1
ATOM 1678 C C . ALA A 1 201 ? -18.695 -6.188 9.718 1.00 91.38 201 ALA A C 1
ATOM 1680 O O . ALA A 1 201 ? -19.619 -6.080 8.910 1.00 91.38 201 ALA A O 1
ATOM 1681 N N . ARG A 1 202 ? -17.570 -5.470 9.599 1.00 91.88 202 ARG A N 1
ATOM 1682 C CA . ARG A 1 202 ? -17.369 -4.441 8.570 1.00 91.88 202 ARG A CA 1
ATOM 1683 C C . ARG A 1 202 ? -17.219 -5.025 7.174 1.00 91.88 202 ARG A C 1
ATOM 1685 O O . ARG A 1 202 ? -17.856 -4.506 6.255 1.00 91.88 202 ARG A O 1
ATOM 1692 N N . LYS A 1 203 ? -16.470 -6.121 7.032 1.00 93.69 203 LYS A N 1
ATOM 1693 C CA . LYS A 1 203 ? -16.389 -6.888 5.787 1.00 93.69 203 LYS A CA 1
ATOM 1694 C C . LYS A 1 203 ? -17.772 -7.318 5.320 1.00 93.69 203 LYS A C 1
ATOM 1696 O O . LYS A 1 203 ? -18.128 -7.073 4.170 1.00 93.69 203 LYS A O 1
ATOM 1701 N N . T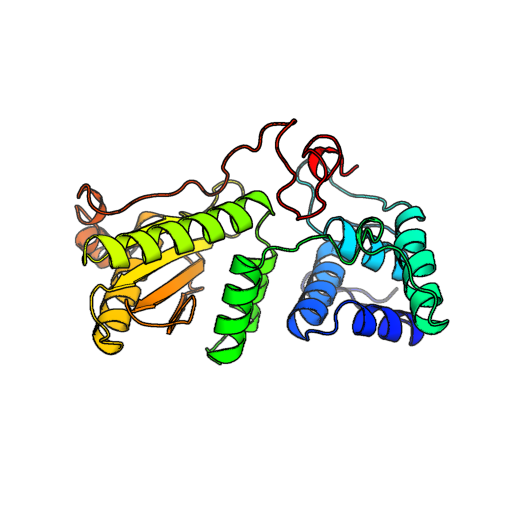YR A 1 204 ? -18.555 -7.913 6.220 1.00 92.62 204 TYR A N 1
ATOM 1702 C CA . TYR A 1 204 ? -19.870 -8.439 5.880 1.00 92.62 204 TYR A CA 1
ATOM 1703 C C . TYR A 1 204 ? -20.849 -7.327 5.469 1.00 92.62 204 TYR A C 1
ATOM 1705 O O . TYR A 1 204 ? -21.367 -7.365 4.354 1.00 92.62 204 TYR A O 1
ATOM 1713 N N . LYS A 1 205 ? -21.031 -6.286 6.297 1.00 90.19 205 LYS A N 1
ATOM 1714 C CA . LYS A 1 205 ? -21.973 -5.187 6.002 1.00 90.19 205 LYS A CA 1
ATOM 1715 C C . LYS A 1 205 ? -21.566 -4.354 4.780 1.00 90.19 205 LYS A C 1
ATOM 1717 O O . LYS A 1 205 ? -22.431 -3.856 4.069 1.00 90.19 205 LYS A O 1
ATOM 1722 N N . SER A 1 206 ? -20.267 -4.237 4.493 1.00 90.31 206 SER A N 1
ATOM 1723 C CA . SER A 1 206 ? -19.777 -3.524 3.298 1.00 90.31 206 SER A CA 1
ATOM 1724 C C . SER A 1 206 ? -19.696 -4.420 2.057 1.00 90.31 206 SER A C 1
ATOM 1726 O O . SER A 1 206 ? -19.256 -3.965 1.002 1.00 90.31 206 SER A O 1
ATOM 1728 N N . LYS A 1 207 ? -20.096 -5.695 2.177 1.00 91.12 207 LYS A N 1
ATOM 1729 C CA . LYS A 1 207 ? -20.004 -6.721 1.132 1.00 91.12 207 LYS A CA 1
ATOM 1730 C C . LYS A 1 207 ? -18.601 -6.826 0.510 1.00 91.12 207 LYS A C 1
ATOM 1732 O O . LYS A 1 207 ? -18.472 -6.976 -0.700 1.00 91.12 207 LYS A O 1
ATOM 1737 N N . GLY A 1 208 ? -17.556 -6.679 1.323 1.00 92.31 208 GLY A N 1
ATOM 1738 C CA . GLY A 1 208 ? -16.167 -6.732 0.863 1.00 92.31 208 GLY A CA 1
ATOM 1739 C C . GLY A 1 208 ? -15.692 -8.164 0.635 1.00 92.31 208 GLY A C 1
ATOM 1740 O O . GLY A 1 208 ? -15.959 -9.041 1.456 1.00 92.31 208 GLY A O 1
ATOM 1741 N N . ASP A 1 209 ? -14.943 -8.387 -0.442 1.00 93.88 209 ASP A N 1
ATOM 1742 C CA . ASP A 1 209 ? -14.333 -9.685 -0.757 1.00 93.88 209 ASP A CA 1
ATOM 1743 C C . ASP A 1 209 ? -13.019 -9.885 -0.003 1.00 93.88 209 ASP A C 1
ATOM 1745 O O . ASP A 1 209 ? -12.691 -10.988 0.444 1.00 93.88 209 ASP A O 1
ATOM 1749 N N . ILE A 1 210 ? -12.287 -8.791 0.201 1.00 95.00 210 ILE A N 1
ATOM 1750 C CA . ILE A 1 210 ? -11.000 -8.773 0.887 1.00 95.00 210 ILE A CA 1
ATOM 1751 C C . ILE A 1 210 ? -11.070 -7.749 2.018 1.00 95.00 210 ILE A C 1
ATOM 1753 O O . ILE A 1 210 ? -11.627 -6.662 1.856 1.00 95.00 210 ILE A O 1
ATOM 1757 N N . TRP A 1 211 ? -10.525 -8.100 3.181 1.00 96.31 211 TRP A N 1
ATOM 1758 C CA . TRP A 1 211 ? -10.471 -7.201 4.329 1.00 96.31 211 TRP A CA 1
ATOM 1759 C C . TRP A 1 211 ? -9.135 -7.285 5.048 1.00 96.31 211 TRP A C 1
ATOM 1761 O O . TRP A 1 211 ? -8.686 -8.385 5.389 1.00 96.31 211 TRP A O 1
ATOM 1771 N N . ILE A 1 212 ? -8.535 -6.123 5.305 1.00 96.94 212 ILE A N 1
ATOM 1772 C CA . ILE A 1 212 ? -7.308 -5.993 6.090 1.00 96.94 212 ILE A CA 1
ATOM 1773 C C . ILE A 1 212 ? -7.617 -5.196 7.362 1.00 96.94 212 ILE A C 1
ATOM 1775 O O . ILE A 1 212 ? -8.102 -4.065 7.322 1.00 96.94 212 ILE A O 1
ATOM 1779 N N . GLY A 1 213 ? -7.359 -5.813 8.506 1.00 96.81 213 GLY A N 1
ATOM 1780 C CA . GLY A 1 213 ? -7.489 -5.223 9.827 1.00 96.81 213 GLY A CA 1
ATOM 1781 C C . GLY A 1 213 ? -6.133 -4.854 10.404 1.00 96.81 213 GLY A C 1
ATOM 1782 O O . GLY A 1 213 ? -5.218 -5.669 10.381 1.00 96.81 213 GLY A O 1
ATOM 1783 N N . PHE A 1 214 ? -6.030 -3.664 10.978 1.00 97.25 214 PHE A N 1
ATOM 1784 C CA . PHE A 1 214 ? -4.852 -3.172 11.679 1.00 97.25 214 PHE A CA 1
ATOM 1785 C C . PHE A 1 214 ? -5.220 -2.825 13.120 1.00 97.25 214 PHE A C 1
ATOM 1787 O O . PHE A 1 214 ? -6.187 -2.106 13.368 1.00 97.25 214 PHE A O 1
ATOM 1794 N N . GLY A 1 215 ? -4.452 -3.329 14.075 1.00 96.69 215 GLY A N 1
ATOM 1795 C CA . GLY A 1 215 ? -4.652 -3.061 15.492 1.00 96.69 215 GLY A CA 1
ATOM 1796 C C . GLY A 1 215 ? -3.436 -2.394 16.105 1.00 96.69 215 GLY A C 1
ATOM 1797 O O . GLY A 1 215 ? -2.319 -2.767 15.761 1.00 96.69 215 GLY A O 1
ATOM 1798 N N . SER A 1 216 ? -3.632 -1.461 17.035 1.00 96.94 216 SER A N 1
ATOM 1799 C CA . SER A 1 216 ? -2.559 -1.000 17.920 1.00 96.94 216 SER A CA 1
ATOM 1800 C C . SER A 1 216 ? -3.007 -0.836 19.369 1.00 96.94 216 SER A C 1
ATOM 1802 O O . SER A 1 216 ? -4.178 -0.578 19.648 1.00 96.94 216 SER A O 1
ATOM 1804 N N . ILE A 1 217 ? -2.061 -0.905 20.296 1.00 96.12 217 ILE A N 1
ATOM 1805 C CA . ILE A 1 217 ? -2.267 -0.557 21.704 1.00 96.12 217 ILE A CA 1
ATOM 1806 C C . ILE A 1 217 ? -1.789 0.865 22.005 1.00 96.12 217 ILE A C 1
ATOM 1808 O O . ILE A 1 217 ? -0.976 1.444 21.271 1.00 96.12 217 ILE A O 1
ATOM 1812 N N . LYS A 1 218 ? -2.313 1.435 23.093 1.00 90.81 218 LYS A N 1
ATOM 1813 C CA . LYS A 1 218 ? -2.129 2.845 23.449 1.00 90.81 218 LYS A CA 1
ATOM 1814 C C . LYS A 1 218 ? -0.655 3.233 23.547 1.00 90.81 218 LYS A C 1
ATOM 1816 O O . LYS A 1 218 ? -0.251 4.211 22.921 1.00 90.81 218 LYS A O 1
ATOM 1821 N N . ASN A 1 219 ? 0.139 2.490 24.318 1.00 89.44 219 ASN A N 1
ATOM 1822 C CA . ASN A 1 219 ? 1.510 2.890 24.643 1.00 89.44 219 ASN A CA 1
ATOM 1823 C C . ASN A 1 219 ? 2.571 2.294 23.701 1.00 89.44 219 ASN A C 1
ATOM 1825 O O . ASN A 1 219 ? 3.768 2.497 23.918 1.00 89.44 219 ASN A O 1
ATOM 1829 N N . SER A 1 220 ? 2.163 1.588 22.641 1.00 91.31 220 SER A N 1
ATOM 1830 C CA . SER A 1 220 ? 3.106 1.059 21.652 1.00 91.31 220 SER A CA 1
ATOM 1831 C C . SER A 1 220 ? 3.734 2.178 20.821 1.00 91.31 220 SER A C 1
ATOM 1833 O O . SER A 1 220 ? 3.049 3.097 20.358 1.00 91.31 220 SER A O 1
ATOM 1835 N N . LYS A 1 221 ? 5.045 2.071 20.587 1.00 89.56 221 LYS A N 1
ATOM 1836 C CA . LYS A 1 221 ? 5.794 2.951 19.676 1.00 89.56 221 LYS A CA 1
ATOM 1837 C C . LYS A 1 221 ? 5.584 2.583 18.203 1.00 89.56 221 LYS A C 1
ATOM 1839 O O . LYS A 1 221 ? 5.819 3.421 17.329 1.00 89.56 221 LYS A O 1
ATOM 1844 N N . GLU A 1 222 ? 5.127 1.362 17.940 1.00 90.88 222 GLU A N 1
ATOM 1845 C CA . GLU A 1 222 ? 4.825 0.880 16.598 1.00 90.88 222 GLU A CA 1
ATOM 1846 C C . GLU A 1 222 ? 3.544 1.516 16.065 1.00 90.88 222 GLU A C 1
ATOM 1848 O O . GLU A 1 222 ? 2.679 1.960 16.821 1.00 90.88 222 GLU A O 1
ATOM 1853 N N . ILE A 1 223 ? 3.401 1.599 14.744 1.00 93.00 223 ILE A N 1
ATOM 1854 C CA . ILE A 1 223 ? 2.161 2.112 14.145 1.00 93.00 223 ILE A CA 1
ATOM 1855 C C . ILE A 1 223 ? 1.013 1.099 14.263 1.00 93.00 223 ILE A C 1
ATOM 1857 O O . ILE A 1 223 ? -0.149 1.489 14.403 1.00 93.00 223 ILE A O 1
ATOM 1861 N N . ILE A 1 224 ? 1.364 -0.187 14.260 1.00 95.38 224 ILE A N 1
ATOM 1862 C CA . ILE A 1 224 ? 0.476 -1.326 14.460 1.00 95.38 224 ILE A CA 1
ATOM 1863 C C . ILE A 1 224 ? 1.178 -2.375 15.324 1.00 95.38 224 ILE A C 1
ATOM 1865 O O . ILE A 1 224 ? 2.392 -2.535 15.256 1.00 95.38 224 ILE A O 1
ATOM 1869 N N . ASP A 1 225 ? 0.386 -3.114 16.084 1.00 95.38 225 ASP A N 1
ATOM 1870 C CA . ASP A 1 225 ? 0.801 -4.246 16.912 1.00 95.38 225 ASP A CA 1
ATOM 1871 C C . ASP A 1 225 ? 0.169 -5.559 16.418 1.00 95.38 225 ASP A C 1
ATOM 1873 O O . ASP A 1 225 ? 0.581 -6.645 16.818 1.00 95.38 225 ASP A O 1
ATOM 1877 N N . MET A 1 226 ? -0.837 -5.471 15.539 1.00 94.69 226 MET A N 1
ATOM 1878 C CA . MET A 1 226 ? -1.564 -6.623 15.019 1.00 94.69 226 MET A CA 1
ATOM 1879 C C . MET A 1 226 ? -2.083 -6.396 13.601 1.00 94.69 226 MET A C 1
ATOM 1881 O O . MET A 1 226 ? -2.499 -5.289 13.248 1.00 94.69 226 MET A O 1
ATOM 1885 N N . VAL A 1 227 ? -2.115 -7.473 12.811 1.00 96.25 227 VAL A N 1
ATOM 1886 C CA . VAL A 1 227 ? -2.719 -7.504 11.476 1.00 96.25 227 VAL A CA 1
ATOM 1887 C C . VAL A 1 227 ? -3.661 -8.697 11.371 1.00 96.25 227 VAL A C 1
ATOM 1889 O O . VAL A 1 227 ? -3.295 -9.816 11.715 1.00 96.25 227 VAL A O 1
ATOM 1892 N N . VAL A 1 228 ? -4.859 -8.459 10.847 1.00 95.00 228 VAL A N 1
ATOM 1893 C CA . VAL A 1 228 ? -5.835 -9.489 10.478 1.00 95.00 228 VAL A CA 1
ATOM 1894 C C . VAL A 1 228 ? -6.055 -9.416 8.976 1.00 95.00 228 VAL A C 1
ATOM 1896 O O . VAL A 1 228 ? -6.189 -8.331 8.416 1.00 95.00 228 VAL A O 1
ATOM 1899 N N . PHE A 1 229 ? -6.140 -10.566 8.314 1.00 95.88 229 PHE A N 1
ATOM 1900 C CA . PHE A 1 229 ? -6.382 -10.624 6.879 1.00 95.88 229 PHE A CA 1
ATOM 1901 C C . PHE A 1 229 ? -7.429 -11.676 6.524 1.00 95.88 229 PHE A C 1
ATOM 1903 O O . PHE A 1 229 ? -7.360 -12.815 6.984 1.00 95.88 229 PHE A O 1
ATOM 1910 N N . ASN A 1 230 ? -8.402 -11.298 5.692 1.00 94.69 230 ASN A N 1
ATOM 1911 C CA . ASN A 1 230 ? -9.434 -12.206 5.203 1.00 94.69 230 ASN A CA 1
ATOM 1912 C C . ASN A 1 230 ? -9.749 -11.943 3.722 1.00 94.69 230 ASN A C 1
ATOM 1914 O O . ASN A 1 230 ? -10.408 -10.957 3.393 1.00 94.69 230 ASN A O 1
ATOM 1918 N N . ASN A 1 231 ? -9.374 -12.882 2.853 1.00 93.56 231 ASN A N 1
ATOM 1919 C CA . ASN A 1 231 ? -9.609 -12.857 1.403 1.00 93.56 231 ASN A CA 1
ATOM 1920 C C . ASN A 1 231 ? -10.705 -13.828 0.920 1.00 93.56 231 ASN A C 1
ATOM 1922 O O . ASN A 1 231 ? -10.773 -14.143 -0.266 1.00 93.56 231 ASN A O 1
ATOM 1926 N N . GLN A 1 232 ? -11.551 -14.340 1.816 1.00 91.69 232 GLN A N 1
ATOM 1927 C CA . GLN A 1 232 ? -12.703 -15.153 1.416 1.00 91.69 232 GLN A CA 1
ATOM 1928 C C . GLN A 1 232 ? -13.763 -14.264 0.763 1.00 91.69 232 GLN A C 1
ATOM 1930 O O . GLN A 1 232 ? -14.222 -13.317 1.401 1.00 91.69 232 GLN A O 1
ATOM 1935 N N . LYS A 1 233 ? -14.173 -14.573 -0.472 1.00 91.62 233 LYS A N 1
ATOM 1936 C CA . LYS A 1 233 ? -15.214 -13.805 -1.173 1.00 91.62 233 LYS A CA 1
ATOM 1937 C C . LYS A 1 233 ? -16.474 -13.666 -0.328 1.00 91.62 233 LYS A C 1
ATOM 1939 O O . LYS A 1 233 ? -16.824 -14.574 0.432 1.00 91.62 233 LYS A O 1
ATOM 1944 N N . TRP A 1 234 ? -17.142 -12.526 -0.462 1.00 92.88 234 TRP A N 1
ATOM 1945 C CA . TRP A 1 234 ? -18.356 -12.285 0.297 1.00 92.88 234 TRP A CA 1
ATOM 1946 C C . TRP A 1 234 ? -19.455 -13.257 -0.137 1.00 92.88 234 TRP A C 1
ATOM 1948 O O . TRP A 1 234 ? -19.731 -13.425 -1.325 1.00 92.88 234 TRP A O 1
ATOM 1958 N N . ILE A 1 235 ? -20.100 -13.875 0.847 1.00 92.00 235 ILE A N 1
ATOM 1959 C CA . ILE A 1 235 ? -21.288 -14.702 0.660 1.00 92.00 235 ILE A CA 1
ATOM 1960 C C . ILE A 1 235 ? -22.328 -14.286 1.692 1.00 92.00 235 ILE A C 1
ATOM 1962 O O . ILE A 1 235 ? -21.985 -13.978 2.837 1.00 92.00 235 ILE A O 1
ATOM 1966 N N . TYR A 1 236 ? -23.595 -14.280 1.283 1.00 92.69 236 TYR A N 1
ATOM 1967 C CA . TYR A 1 236 ? -24.691 -14.020 2.205 1.00 92.69 236 TYR A CA 1
ATOM 1968 C C . TYR A 1 236 ? -24.707 -15.076 3.313 1.00 92.69 236 TYR A C 1
ATOM 1970 O O . TYR A 1 236 ? -24.536 -16.270 3.055 1.00 92.69 236 TYR A O 1
ATOM 1978 N N . ASN A 1 237 ? -24.912 -14.631 4.549 1.00 92.12 237 ASN A N 1
ATOM 1979 C CA . ASN A 1 237 ? -25.020 -15.503 5.704 1.00 92.12 237 ASN A CA 1
ATOM 1980 C C . ASN A 1 237 ? -26.044 -14.911 6.670 1.00 92.12 237 ASN A C 1
ATOM 1982 O O . ASN A 1 237 ? -25.788 -13.885 7.291 1.00 92.12 237 ASN A O 1
ATOM 1986 N N . GLU A 1 238 ? -27.180 -15.586 6.819 1.00 90.38 238 GLU A N 1
ATOM 1987 C CA . GLU A 1 238 ? -28.302 -15.133 7.646 1.00 90.38 238 GLU A CA 1
ATOM 1988 C C . GLU A 1 238 ? -27.891 -14.817 9.094 1.00 90.38 238 GLU A C 1
ATOM 1990 O O . GLU A 1 238 ? -28.297 -13.801 9.653 1.00 90.38 238 GLU A O 1
ATOM 1995 N N . SER A 1 239 ? -27.016 -15.632 9.693 1.00 87.12 239 SER A N 1
ATOM 1996 C CA . SER A 1 239 ? -26.546 -15.400 11.063 1.00 87.12 239 SER A CA 1
ATOM 1997 C C . SER A 1 239 ? -25.656 -14.160 11.172 1.00 87.12 239 SER A C 1
ATOM 1999 O O . SER A 1 239 ? -25.712 -13.455 12.178 1.00 87.12 239 SER A O 1
ATOM 2001 N N . LEU A 1 240 ? -24.830 -13.876 10.157 1.00 85.50 240 LEU A N 1
ATOM 2002 C CA . LEU A 1 240 ? -24.027 -12.650 10.112 1.00 85.50 240 LEU A CA 1
ATOM 2003 C C . LEU A 1 240 ? -24.875 -11.425 9.779 1.00 85.50 240 LEU A C 1
ATOM 2005 O O . LEU A 1 240 ? -24.598 -10.359 10.319 1.00 85.50 240 LEU A O 1
ATOM 2009 N N . GLU A 1 241 ? -25.913 -11.571 8.957 1.00 88.38 241 GLU A N 1
ATOM 2010 C CA . GLU A 1 241 ? -26.898 -10.517 8.711 1.00 88.38 241 GLU A CA 1
ATOM 2011 C C . GLU A 1 241 ? -27.539 -10.089 10.031 1.00 88.38 241 GLU A C 1
ATOM 2013 O O . GLU A 1 241 ? -27.341 -8.955 10.458 1.00 88.38 241 GLU A O 1
ATOM 2018 N N . ALA A 1 242 ? -28.154 -11.030 10.752 1.00 85.25 242 ALA A N 1
ATOM 2019 C CA . ALA A 1 242 ? -28.788 -10.763 12.041 1.00 85.25 242 ALA A CA 1
ATOM 2020 C C . ALA A 1 242 ? -27.798 -10.220 13.090 1.00 85.25 242 ALA A C 1
ATOM 2022 O O . ALA A 1 242 ? -28.120 -9.306 13.844 1.00 85.25 242 ALA A O 1
ATOM 2023 N N . ALA A 1 243 ? -26.565 -10.742 13.136 1.00 80.94 243 ALA A N 1
ATOM 2024 C CA . ALA A 1 243 ? -25.551 -10.278 14.087 1.00 80.94 243 ALA A CA 1
ATOM 2025 C C . ALA A 1 243 ? -24.991 -8.883 13.761 1.00 80.94 243 ALA A C 1
ATOM 2027 O O . ALA A 1 243 ? -24.456 -8.219 14.650 1.00 80.94 243 ALA A O 1
ATOM 2028 N N . THR A 1 244 ? -25.066 -8.446 12.500 1.00 81.44 244 THR A N 1
ATOM 2029 C CA . THR A 1 244 ? -24.587 -7.123 12.065 1.00 81.44 244 THR A CA 1
ATOM 2030 C C . THR A 1 244 ? -25.710 -6.092 11.915 1.00 81.44 244 THR A C 1
ATOM 2032 O O . THR A 1 244 ? -25.435 -4.888 11.800 1.00 81.44 244 THR A O 1
ATOM 2035 N N . GLU A 1 245 ? -26.963 -6.535 11.992 1.00 75.81 245 GLU A N 1
ATOM 2036 C CA . GLU A 1 245 ? -28.155 -5.698 12.068 1.00 75.81 245 GLU A CA 1
ATOM 2037 C C . GLU A 1 245 ? -28.107 -4.832 13.344 1.00 75.81 245 GLU A C 1
ATOM 2039 O O . GLU A 1 245 ? -27.826 -5.301 14.447 1.00 75.81 245 GLU A O 1
ATOM 2044 N N . GLY A 1 246 ? -28.240 -3.509 13.199 1.00 66.25 246 GLY A N 1
ATOM 2045 C CA . GLY A 1 246 ? -28.112 -2.549 14.308 1.00 66.25 246 GLY A CA 1
ATOM 2046 C C . GLY A 1 246 ? -26.696 -2.346 14.885 1.00 66.25 246 GLY A C 1
ATOM 2047 O O . GLY A 1 246 ? -26.481 -1.420 15.672 1.00 66.25 246 GLY A O 1
ATOM 2048 N N . TRP A 1 247 ? -25.694 -3.141 14.483 1.00 65.06 247 TRP A N 1
ATOM 2049 C CA . TRP A 1 247 ? -24.31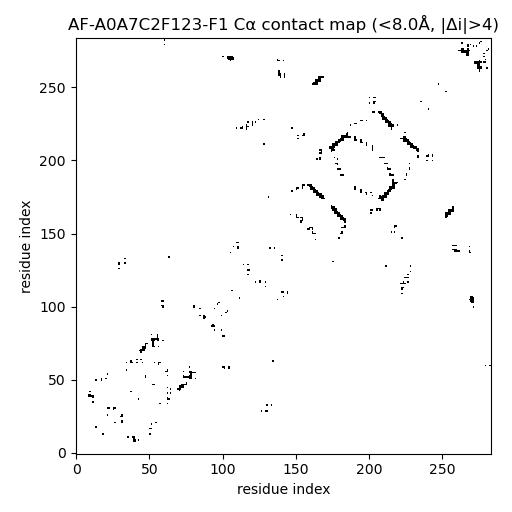3 -3.029 14.986 1.00 65.06 247 TRP A CA 1
ATOM 2050 C C . TRP A 1 247 ? -23.620 -1.734 14.550 1.00 65.06 247 TRP A C 1
ATOM 2052 O O . TRP A 1 247 ? -22.880 -1.129 15.326 1.00 65.06 247 TRP A O 1
ATOM 2062 N N . LEU A 1 248 ? -23.876 -1.287 13.315 1.00 59.47 248 LEU A N 1
ATOM 2063 C CA . LEU A 1 248 ? -23.223 -0.101 12.735 1.00 59.47 248 LEU A CA 1
ATOM 2064 C C . LEU A 1 248 ? -24.085 1.171 12.775 1.00 59.47 248 LEU A C 1
ATOM 2066 O O . LEU A 1 248 ? -23.646 2.201 12.273 1.00 59.47 248 LEU A O 1
ATOM 2070 N N . ASP A 1 249 ? -25.275 1.118 13.378 1.00 53.41 249 ASP A N 1
ATOM 2071 C CA . ASP A 1 249 ? -26.167 2.285 13.502 1.00 53.41 249 ASP A CA 1
ATOM 2072 C C . ASP A 1 249 ? -25.828 3.133 14.743 1.00 53.41 249 ASP A C 1
ATOM 2074 O O . ASP A 1 249 ? -26.348 4.232 14.954 1.00 53.41 249 ASP A O 1
ATOM 2078 N N . LYS A 1 250 ? -24.889 2.653 15.569 1.00 49.16 250 LYS A N 1
ATOM 2079 C CA . LYS A 1 250 ? -24.335 3.404 16.693 1.00 49.16 250 LYS A CA 1
ATOM 2080 C C . LYS A 1 250 ? -23.310 4.425 16.188 1.00 49.16 250 LYS A C 1
ATOM 2082 O O . LYS A 1 250 ? -22.333 4.079 15.529 1.00 49.16 250 LYS A O 1
ATOM 2087 N N . LYS A 1 251 ? -23.500 5.687 16.595 1.00 45.50 251 LYS A N 1
ATOM 2088 C CA . LYS A 1 251 ? -22.681 6.894 16.323 1.00 45.50 251 LYS A CA 1
ATOM 2089 C C . LYS A 1 251 ? -21.163 6.779 16.589 1.00 45.50 251 LYS A C 1
ATOM 2091 O O . LYS A 1 251 ? -20.450 7.761 16.404 1.00 45.50 251 LYS A O 1
ATOM 2096 N N . SER A 1 252 ? -20.660 5.643 17.068 1.00 45.16 252 SER A N 1
ATOM 2097 C CA . SER A 1 252 ? -19.283 5.478 17.537 1.00 45.16 252 SER A CA 1
ATOM 2098 C C . SER A 1 252 ? -18.277 5.069 16.462 1.00 45.16 252 SER A C 1
ATOM 2100 O O . SER A 1 252 ? -17.087 5.180 16.726 1.00 45.16 252 SER A O 1
ATOM 2102 N N . GLN A 1 253 ? -18.703 4.629 15.274 1.00 60.75 253 GLN A N 1
ATOM 2103 C CA . GLN A 1 253 ? -17.772 4.046 14.304 1.00 60.75 253 GLN A CA 1
ATOM 2104 C C . GLN A 1 253 ? -17.691 4.857 13.009 1.00 60.75 253 GLN A C 1
ATOM 2106 O O . GLN A 1 253 ? -18.667 5.008 12.269 1.00 60.75 253 GLN A O 1
ATOM 2111 N N . LYS A 1 254 ? -16.499 5.395 12.743 1.00 71.62 254 LYS A N 1
ATOM 2112 C CA . LYS A 1 254 ? -16.258 6.369 11.680 1.00 71.62 254 LYS A CA 1
ATOM 2113 C C . LYS A 1 254 ? -15.969 5.663 10.356 1.00 71.62 254 LYS A C 1
ATOM 2115 O O . LYS A 1 254 ? -14.928 5.028 10.195 1.00 71.62 254 LYS A O 1
ATOM 2120 N N . LEU A 1 255 ? -16.869 5.822 9.389 1.00 77.56 255 LEU A N 1
ATOM 2121 C CA . LEU A 1 255 ? -16.577 5.495 7.997 1.00 77.56 255 LEU A CA 1
ATOM 2122 C C . LEU A 1 255 ? -15.728 6.601 7.376 1.00 77.56 255 LEU A C 1
ATOM 2124 O O . LEU A 1 255 ? -16.012 7.791 7.529 1.00 77.56 255 LEU A O 1
ATOM 2128 N N . VAL A 1 256 ? -14.678 6.191 6.678 1.00 79.50 256 VAL A N 1
ATOM 2129 C CA . VAL A 1 256 ? -13.787 7.080 5.940 1.00 79.50 256 VAL A CA 1
ATOM 2130 C C . VAL A 1 256 ? -13.902 6.718 4.467 1.00 79.50 256 VAL A C 1
ATOM 2132 O O . VAL A 1 256 ? -13.797 5.552 4.106 1.00 79.50 256 VAL A O 1
ATOM 2135 N N . ALA A 1 257 ? -14.137 7.715 3.615 1.00 74.12 257 ALA A N 1
ATOM 2136 C CA . ALA A 1 257 ? -14.218 7.501 2.174 1.00 74.12 257 ALA A CA 1
ATOM 2137 C C . ALA A 1 257 ? -12.863 7.046 1.606 1.00 74.12 257 ALA A C 1
ATOM 2139 O O . ALA A 1 257 ? -11.826 7.578 2.004 1.00 74.12 257 ALA A O 1
ATOM 2140 N N . TYR A 1 258 ? -12.892 6.109 0.655 1.00 69.25 258 TYR A N 1
ATOM 2141 C CA . TYR A 1 258 ? -11.708 5.550 -0.011 1.00 69.25 258 TYR A CA 1
ATOM 2142 C C . TYR A 1 258 ? -10.890 6.626 -0.752 1.00 69.25 258 TYR A C 1
ATOM 2144 O O . TYR A 1 258 ? -9.662 6.636 -0.678 1.00 69.25 258 TYR A O 1
ATOM 2152 N N . ASN A 1 259 ? -11.575 7.611 -1.350 1.00 65.56 259 ASN A N 1
ATOM 2153 C CA . ASN A 1 259 ? -10.966 8.689 -2.132 1.00 65.56 259 ASN A CA 1
ATOM 2154 C C . ASN A 1 259 ? -11.403 10.067 -1.622 1.00 65.56 259 ASN A C 1
ATOM 2156 O O . ASN A 1 259 ? -12.537 10.509 -1.830 1.00 65.56 259 ASN A O 1
ATOM 2160 N N . LYS A 1 260 ? -10.485 10.793 -0.978 1.00 65.62 260 LYS A N 1
ATOM 2161 C CA . LYS A 1 260 ? -10.662 12.226 -0.726 1.00 65.62 260 LYS A CA 1
ATOM 2162 C C . LYS A 1 260 ? -10.156 12.976 -1.956 1.00 65.62 260 LYS A C 1
ATOM 2164 O O . LYS A 1 260 ? -8.954 13.002 -2.173 1.00 65.62 260 LYS A O 1
ATOM 2169 N N . LYS A 1 261 ? -11.052 13.610 -2.724 1.00 68.31 261 LYS A N 1
ATOM 2170 C CA . LYS A 1 261 ? -10.671 14.393 -3.916 1.00 68.31 261 LYS A CA 1
ATOM 2171 C C . LYS A 1 261 ? -9.562 15.400 -3.582 1.00 68.31 261 LYS A C 1
ATOM 2173 O O . LYS A 1 261 ? -9.799 16.335 -2.811 1.00 68.31 261 LYS A O 1
ATOM 2178 N N . ILE A 1 262 ? -8.386 15.230 -4.182 1.00 74.38 262 ILE A N 1
ATOM 2179 C CA . ILE A 1 262 ? -7.283 16.189 -4.080 1.00 74.38 262 ILE A CA 1
ATOM 2180 C C . ILE A 1 262 ? -7.533 17.361 -5.023 1.00 74.38 262 ILE A C 1
ATOM 2182 O O . ILE A 1 262 ? -7.874 17.195 -6.195 1.00 74.38 262 ILE A O 1
ATOM 2186 N N . LYS A 1 263 ? -7.369 18.587 -4.516 1.00 81.94 263 LYS A N 1
ATOM 2187 C CA . LYS A 1 263 ? -7.542 19.782 -5.348 1.00 81.94 263 LYS A CA 1
ATOM 2188 C C . LYS A 1 263 ? -6.329 19.972 -6.270 1.00 81.94 263 LYS A C 1
ATOM 2190 O O . LYS A 1 263 ? -5.197 19.811 -5.817 1.00 81.94 263 LYS A O 1
ATOM 2195 N N . PRO A 1 264 ? -6.510 20.468 -7.509 1.00 82.06 264 PRO A N 1
ATOM 2196 C CA . PRO A 1 264 ? -5.424 20.648 -8.484 1.00 82.06 264 PRO A CA 1
ATOM 2197 C C . PRO A 1 264 ? -4.183 21.403 -7.968 1.00 82.06 264 PRO A C 1
ATOM 2199 O O . PRO A 1 264 ? -3.058 21.138 -8.392 1.00 82.06 264 PRO A O 1
ATOM 2202 N N . ASN A 1 265 ? -4.369 22.371 -7.065 1.00 88.44 265 ASN A N 1
ATOM 2203 C CA . ASN A 1 265 ? -3.286 23.197 -6.523 1.00 88.44 265 ASN A CA 1
ATOM 2204 C C . ASN A 1 265 ? -2.680 22.668 -5.208 1.00 88.44 265 ASN A C 1
ATOM 2206 O O . ASN A 1 265 ? -1.695 23.251 -4.751 1.00 88.44 265 ASN A O 1
ATOM 2210 N N . GLU A 1 266 ? -3.241 21.617 -4.602 1.00 86.94 266 GLU A N 1
ATOM 2211 C CA . GLU A 1 266 ? -2.671 20.976 -3.411 1.00 86.94 266 GLU A CA 1
ATOM 2212 C C . GLU A 1 266 ? -1.375 20.228 -3.757 1.00 86.94 266 GLU A C 1
ATOM 2214 O O . GLU A 1 266 ? -1.098 19.929 -4.922 1.00 86.94 266 GLU A O 1
ATOM 2219 N N . LYS A 1 267 ? -0.541 19.960 -2.744 1.00 86.44 267 LYS A N 1
ATOM 2220 C CA . LYS A 1 267 ? 0.683 19.165 -2.914 1.00 86.44 267 LYS A CA 1
ATOM 2221 C C . LYS A 1 267 ? 0.314 17.737 -3.313 1.00 86.44 267 LYS A C 1
ATOM 2223 O O . LYS A 1 267 ? -0.582 17.143 -2.717 1.00 86.44 267 LYS A O 1
ATOM 2228 N N . CYS A 1 268 ? 1.017 17.213 -4.314 1.00 83.56 268 CYS A N 1
ATOM 2229 C CA . CYS A 1 268 ? 0.803 15.870 -4.830 1.00 83.56 268 CYS A CA 1
ATOM 2230 C C . CYS A 1 268 ? 1.038 14.829 -3.717 1.00 83.56 268 CYS A C 1
ATOM 2232 O O . CYS A 1 268 ? 2.043 14.934 -3.009 1.00 83.56 268 CYS A O 1
ATOM 2234 N N . PRO A 1 269 ? 0.156 13.830 -3.547 1.00 82.69 269 PRO A N 1
ATOM 2235 C CA . PRO A 1 269 ? 0.292 12.811 -2.504 1.00 82.69 269 PRO A CA 1
ATOM 2236 C C . PRO A 1 269 ? 1.429 11.823 -2.776 1.00 82.69 269 PRO A C 1
ATOM 2238 O O . PRO A 1 269 ? 1.839 11.123 -1.864 1.00 82.69 269 PRO A O 1
ATOM 2241 N N . CYS A 1 270 ? 1.984 11.793 -3.992 1.00 81.25 270 CYS A N 1
ATOM 2242 C CA . CYS A 1 270 ? 3.126 10.946 -4.333 1.00 81.25 270 CYS A CA 1
ATOM 2243 C C . CYS A 1 270 ? 4.458 11.426 -3.724 1.00 81.25 270 CYS A C 1
ATOM 2245 O O . CYS A 1 270 ? 5.505 10.967 -4.154 1.00 81.25 270 CYS A O 1
ATOM 2247 N N . GLY A 1 271 ? 4.476 12.416 -2.829 1.00 76.62 271 GLY A N 1
ATOM 2248 C CA . GLY A 1 271 ? 5.706 12.883 -2.171 1.00 76.62 271 GLY A CA 1
ATOM 2249 C C . GLY A 1 271 ? 6.614 13.805 -3.001 1.00 76.62 271 GLY A C 1
ATOM 2250 O O . GLY A 1 271 ? 7.416 14.522 -2.419 1.00 76.62 271 GLY A O 1
ATOM 2251 N N . SER A 1 272 ? 6.415 13.921 -4.321 1.00 79.88 272 SER A N 1
ATOM 2252 C CA . SER A 1 272 ? 7.270 14.713 -5.243 1.00 79.88 272 SER A CA 1
ATOM 2253 C C . SER A 1 272 ? 7.440 16.215 -4.938 1.00 79.88 272 SER A C 1
ATOM 2255 O O . SER A 1 272 ? 8.108 16.925 -5.686 1.00 79.88 272 SER A O 1
ATOM 2257 N N . GLY A 1 273 ? 6.734 16.771 -3.950 1.00 79.69 273 GLY A N 1
ATOM 2258 C CA . GLY A 1 273 ? 6.746 18.204 -3.634 1.00 79.69 273 GLY A CA 1
ATOM 2259 C C . GLY A 1 273 ? 6.045 19.117 -4.657 1.00 79.69 273 GLY A C 1
ATOM 2260 O O . GLY A 1 273 ? 5.790 20.292 -4.360 1.00 79.69 273 GLY A O 1
ATOM 2261 N N . LYS A 1 274 ? 5.662 18.612 -5.837 1.00 84.62 274 LYS A N 1
ATOM 2262 C CA . LYS A 1 274 ? 4.945 19.358 -6.888 1.00 84.62 274 LYS A CA 1
ATOM 2263 C C . LYS A 1 274 ? 3.455 19.541 -6.548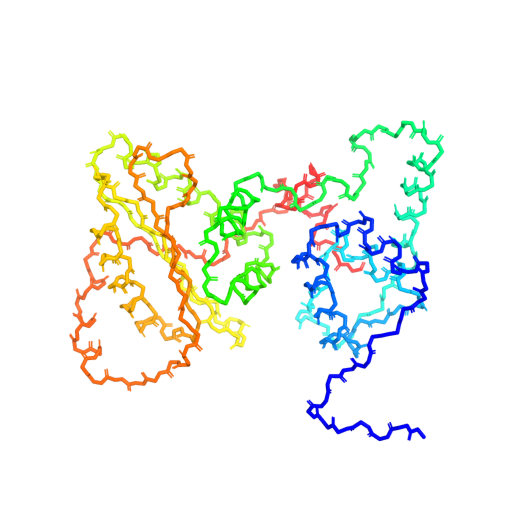 1.00 84.62 274 LYS A C 1
ATOM 2265 O O . LYS A 1 274 ? 2.900 18.854 -5.690 1.00 84.62 274 LYS A O 1
ATOM 2270 N N . LYS A 1 275 ? 2.782 20.488 -7.219 1.00 87.69 275 LYS A N 1
ATOM 2271 C CA . LYS A 1 275 ? 1.305 20.595 -7.182 1.00 87.69 275 LYS A CA 1
ATOM 2272 C C . LYS A 1 275 ? 0.693 19.397 -7.911 1.00 87.69 275 LYS A C 1
ATOM 2274 O O . LYS A 1 275 ? 1.252 18.983 -8.923 1.00 87.69 275 LYS A O 1
ATOM 2279 N N . PHE A 1 276 ? -0.455 18.898 -7.458 1.00 85.81 276 PHE A N 1
ATOM 2280 C CA . PHE A 1 276 ? -1.115 17.719 -8.031 1.00 85.81 276 PHE A CA 1
ATOM 2281 C C . PHE A 1 276 ? -1.329 17.840 -9.551 1.00 85.81 276 PHE A C 1
ATOM 2283 O O . PHE A 1 276 ? -0.909 16.964 -10.303 1.00 85.81 276 PHE A O 1
ATOM 2290 N N . LYS A 1 277 ? -1.818 18.997 -10.024 1.00 84.88 277 LYS A N 1
ATOM 2291 C CA . LYS A 1 277 ? -2.004 19.307 -11.459 1.00 84.88 277 LYS A CA 1
ATOM 2292 C C . LYS A 1 277 ? -0.729 19.383 -12.308 1.00 84.88 277 LYS A C 1
ATOM 2294 O O . LYS A 1 277 ? -0.805 19.631 -13.500 1.00 84.88 277 LYS A O 1
ATOM 2299 N N . LYS A 1 278 ? 0.447 19.342 -11.680 1.00 85.56 278 LYS A N 1
ATOM 2300 C CA . LYS A 1 278 ? 1.765 19.380 -12.338 1.00 85.56 278 LYS A CA 1
ATOM 2301 C C . LYS A 1 278 ? 2.554 18.088 -12.075 1.00 85.56 278 LYS A C 1
ATOM 2303 O O . LYS A 1 278 ? 3.779 18.093 -12.163 1.00 85.56 278 LYS A O 1
ATOM 2308 N N . CYS A 1 279 ? 1.870 17.041 -11.624 1.00 83.62 279 CYS A N 1
ATOM 2309 C CA . CYS A 1 279 ? 2.455 15.766 -11.234 1.00 83.62 279 CYS A CA 1
ATOM 2310 C C . CYS A 1 279 ? 1.474 14.643 -11.604 1.00 83.62 279 CYS A C 1
ATOM 2312 O O . CYS A 1 279 ? 1.129 14.540 -12.775 1.00 83.62 279 CYS A O 1
ATOM 2314 N N . CYS A 1 280 ? 0.961 13.871 -10.641 1.00 81.31 280 CYS A N 1
ATOM 2315 C CA . CYS A 1 280 ? 0.131 12.691 -10.905 1.00 81.31 280 CYS A CA 1
ATOM 2316 C C . CYS A 1 280 ? -1.200 12.950 -11.635 1.00 81.31 280 CYS A C 1
ATOM 2318 O O . CYS A 1 280 ? -1.815 12.003 -12.099 1.00 81.31 280 CYS A O 1
ATOM 2320 N N . CYS A 1 281 ? -1.659 14.199 -11.752 1.00 76.62 281 CYS A N 1
ATOM 2321 C CA . CYS A 1 281 ? -2.844 14.523 -12.553 1.00 76.62 281 CYS A CA 1
ATOM 2322 C C . CYS A 1 281 ? -2.571 14.527 -14.070 1.00 76.62 281 CYS A C 1
ATOM 2324 O O . CYS A 1 281 ? -3.514 14.411 -14.842 1.00 76.62 281 CYS A O 1
ATOM 2326 N N . ASN A 1 282 ? -1.312 14.702 -14.490 1.00 62.22 282 ASN A N 1
ATOM 2327 C CA . ASN A 1 282 ? -0.911 14.789 -15.900 1.00 62.22 282 ASN A CA 1
ATOM 2328 C C . ASN A 1 282 ? -0.176 13.519 -16.353 1.00 62.22 282 ASN A C 1
ATOM 2330 O O . ASN A 1 282 ? 0.728 13.612 -17.176 1.00 62.22 282 ASN A O 1
ATOM 2334 N N . ILE A 1 283 ? -0.484 12.361 -15.766 1.00 59.16 283 ILE A N 1
ATOM 2335 C CA . ILE A 1 283 ? 0.076 11.091 -16.238 1.00 59.16 283 ILE A CA 1
ATOM 2336 C C . ILE A 1 283 ? -0.647 10.752 -17.548 1.00 59.16 283 ILE A C 1
ATOM 2338 O O . ILE A 1 283 ? -1.725 10.161 -17.524 1.00 59.16 283 ILE A O 1
ATOM 2342 N N . ILE A 1 284 ? -0.082 11.230 -18.657 1.00 43.34 284 ILE A N 1
ATOM 2343 C CA . ILE A 1 284 ? -0.339 10.829 -20.044 1.00 43.34 284 ILE A CA 1
ATOM 2344 C C . ILE A 1 284 ? 1.025 10.799 -20.722 1.00 43.34 284 ILE A C 1
ATOM 2346 O O . ILE A 1 284 ? 1.715 11.844 -20.650 1.00 43.34 284 ILE A O 1
#

Mean predicted aligned error: 6.81 Å

Radius of gyration: 20.85 Å; Cα contacts (8 Å, |Δi|>4): 408; chains: 1; bounding box: 59×44×59 Å

Sequence (284 aa):
MLDKQDNQPFPLVLTIFDLELVAHYLNDPYDFLYYVRQRILLMDYFKADEEIVYLGYHLDSKLWKLPEYDMVSIDTHYAQLIDSNYYSQKLKIELPDESDPIKNRWQDDTFNRLCNSIKSAKVPRITDILFYLFDLSGDTRKNISEQIVKCKNKTLLDNKMHDFSVPPDESHSERLGFTYITLNSDNLNELEEKLLVLCKARKYKSKGDIWIGFGSIKNSKEIIDMVVFNNQKWIYNESLEAATEGWLDKKSQKLVAYNKKIKPNEKCPCGSGKKFKKCCCNII